Protein AF-A0A935DLV5-F1 (afdb_monomer)

Sequence (246 aa):
MDVPKAVDVPMSIDVPAPPIDVPMARCGDGTCDEGETCASCRADCASTCPPPPMDVPMARCGDGTCNEGETCASCRADCASTCPPPVDVPPAPRCGDGTCNGTENCTTCERDCGPCMGTGLLTDPCAAGVPQGPDRNCGWRMGVTLTCSPGRATMVGCSGAAGTGSLCQPSYGACTGDPVMRVCPDSMPCTAAMALRPSAGNFDDQCGTCPSAYVTCPASGQIHVLTGDFDSNQATQRGTCTPAAR

Nearest PDB structures (foldseek):
  1wmf-assembly1_A  TM=4.892E-01  e=1.823E-01  Bacillus sp. KSM-KP43
  3nru-assembly11_K  TM=5.218E-01  e=2.810E-01  Homo sapiens
  4l0p-assembly1_A  TM=4.712E-01  e=4.901E-01  Homo sapiens
  3vn4-assembly1_A  TM=3.307E-01  e=2.195E-01  Homo sapiens
  3ac0-assembly1_C  TM=4.424E-01  e=5.808E+00  Kluyveromyces marxianus

Radius of gyration: 28.71 Å; Cα contacts (8 Å, |Δi|>4): 497; chains: 1; bounding box: 85×55×69 Å

Structure (mmCIF, N/CA/C/O backbone):
data_AF-A0A935DLV5-F1
#
_entry.id   AF-A0A935DLV5-F1
#
loop_
_atom_site.group_PDB
_atom_site.id
_atom_site.type_symbol
_atom_site.label_atom_id
_atom_site.label_alt_id
_atom_site.label_comp_id
_atom_site.label_asym_id
_atom_site.label_entity_id
_atom_site.label_seq_id
_atom_site.pdbx_PDB_ins_code
_atom_site.Cartn_x
_atom_site.Cartn_y
_atom_site.Cartn_z
_atom_site.occupancy
_atom_site.B_iso_or_equiv
_atom_site.auth_seq_id
_atom_site.auth_comp_id
_atom_site.auth_asym_id
_atom_site.auth_atom_id
_atom_site.pdbx_PDB_model_num
ATOM 1 N N . MET A 1 1 ? -61.865 -30.462 -10.946 1.00 46.00 1 MET A N 1
ATOM 2 C C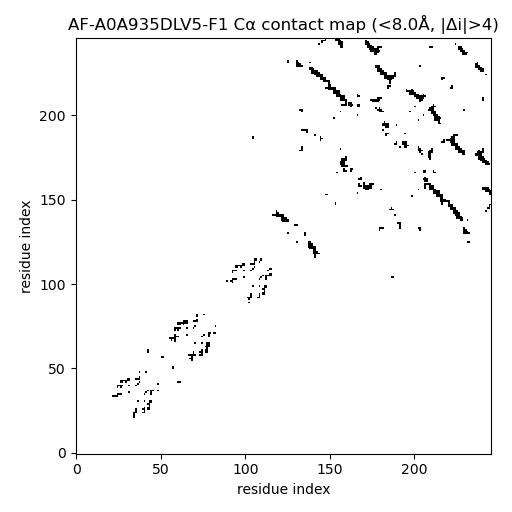A . MET A 1 1 ? -60.613 -30.036 -10.294 1.00 46.00 1 MET A CA 1
ATOM 3 C C . MET A 1 1 ? -60.751 -28.547 -10.075 1.00 46.00 1 MET A C 1
ATOM 5 O O . MET A 1 1 ? -60.733 -27.794 -11.039 1.00 46.00 1 MET A O 1
ATOM 9 N N . ASP A 1 2 ? -61.077 -28.192 -8.837 1.00 45.12 2 ASP A N 1
ATOM 10 C CA . ASP A 1 2 ? -61.317 -26.837 -8.351 1.00 45.12 2 ASP A CA 1
ATOM 11 C C . ASP A 1 2 ? -60.128 -25.914 -8.622 1.00 45.12 2 ASP A C 1
ATOM 13 O O . ASP A 1 2 ? -58.996 -26.226 -8.256 1.00 45.12 2 ASP A O 1
ATOM 17 N N . VAL A 1 3 ? -60.402 -24.761 -9.229 1.00 50.25 3 VAL A N 1
ATOM 18 C CA . VAL A 1 3 ? -59.480 -23.623 -9.254 1.00 50.25 3 VAL A CA 1
ATOM 19 C C . VAL A 1 3 ? -59.919 -22.692 -8.123 1.00 50.25 3 VAL A C 1
ATOM 21 O O . VAL A 1 3 ? -61.060 -22.221 -8.161 1.00 50.25 3 VAL A O 1
ATOM 24 N N . PRO A 1 4 ? -59.088 -22.422 -7.102 1.00 53.72 4 PRO A N 1
ATOM 25 C CA . PRO A 1 4 ? -59.500 -21.544 -6.022 1.00 53.72 4 PRO A CA 1
ATOM 26 C C . PRO A 1 4 ? -59.589 -20.097 -6.519 1.00 53.72 4 PRO A C 1
ATOM 28 O O . PRO A 1 4 ? -58.704 -19.581 -7.203 1.00 53.72 4 PRO A O 1
ATOM 31 N N . LYS A 1 5 ? -60.700 -19.454 -6.159 1.00 51.50 5 LYS A N 1
ATOM 32 C CA . LYS A 1 5 ? -60.979 -18.029 -6.348 1.00 51.50 5 LYS A CA 1
ATOM 33 C C . LYS A 1 5 ? -59.910 -17.203 -5.621 1.00 51.50 5 LYS A C 1
ATOM 35 O O . LYS A 1 5 ? -59.679 -17.422 -4.434 1.00 51.50 5 LYS A O 1
ATOM 40 N N . ALA A 1 6 ? -59.302 -16.240 -6.313 1.00 52.31 6 ALA A N 1
ATOM 41 C CA . ALA A 1 6 ? -58.463 -15.226 -5.685 1.00 52.31 6 ALA A CA 1
ATOM 42 C C . ALA A 1 6 ? -59.315 -14.408 -4.703 1.00 52.31 6 ALA A C 1
ATOM 44 O O . ALA A 1 6 ? -60.331 -13.826 -5.089 1.00 52.31 6 ALA A O 1
ATOM 45 N N . VAL A 1 7 ? -58.924 -14.417 -3.431 1.00 55.03 7 VAL A N 1
ATOM 46 C CA . VAL A 1 7 ? -59.471 -13.525 -2.411 1.00 55.03 7 VAL A CA 1
ATOM 47 C C . VAL A 1 7 ? -58.613 -12.267 -2.439 1.00 55.03 7 VAL A C 1
ATOM 49 O O . VAL A 1 7 ? -57.405 -12.332 -2.226 1.00 55.03 7 VAL A O 1
ATOM 52 N N . ASP A 1 8 ? -59.251 -11.152 -2.768 1.00 55.03 8 ASP A N 1
ATOM 53 C CA . ASP A 1 8 ? -58.691 -9.808 -2.689 1.00 55.03 8 ASP A CA 1
ATOM 54 C C . ASP A 1 8 ? -58.322 -9.506 -1.227 1.00 55.03 8 ASP A C 1
ATOM 56 O O . ASP A 1 8 ? -59.179 -9.558 -0.341 1.00 55.03 8 ASP A O 1
ATOM 60 N N . VAL A 1 9 ? -57.035 -9.274 -0.960 1.00 49.72 9 VAL A N 1
ATOM 61 C CA . VAL A 1 9 ? -56.544 -8.829 0.349 1.00 49.72 9 VAL A CA 1
ATOM 62 C C . VAL A 1 9 ? -56.070 -7.386 0.180 1.00 49.72 9 VAL A C 1
ATOM 64 O O . VAL A 1 9 ? -55.100 -7.162 -0.549 1.00 49.72 9 VAL A O 1
ATOM 67 N N . PRO A 1 10 ? -56.702 -6.398 0.838 1.00 50.78 10 PRO A N 1
ATOM 68 C CA . PRO A 1 10 ? -56.276 -5.013 0.732 1.00 50.78 10 PRO A CA 1
ATOM 69 C C . PRO A 1 10 ? -54.970 -4.824 1.510 1.00 50.78 10 PRO A C 1
ATOM 71 O O . PRO A 1 10 ? -54.959 -4.770 2.738 1.00 50.78 10 PRO A O 1
ATOM 74 N N . MET A 1 11 ? -53.848 -4.707 0.801 1.00 57.84 11 MET A N 1
ATOM 75 C CA . MET A 1 11 ? -52.605 -4.186 1.369 1.00 57.84 11 MET A CA 1
ATOM 76 C C . MET A 1 11 ? -52.535 -2.686 1.096 1.00 57.84 11 MET A C 1
ATOM 78 O O . MET A 1 11 ? -51.970 -2.229 0.108 1.00 57.84 11 MET A O 1
ATOM 82 N N . SER A 1 12 ? -53.149 -1.908 1.977 1.00 58.09 12 SER A N 1
ATOM 83 C CA . SER A 1 12 ? -52.881 -0.475 2.110 1.00 58.09 12 SER A CA 1
ATOM 84 C C . SER A 1 12 ? -53.012 -0.110 3.580 1.00 58.09 12 SER A C 1
ATOM 86 O O . SER A 1 12 ? -54.023 0.419 4.027 1.00 58.09 12 SER A O 1
ATOM 88 N N . ILE A 1 13 ? -51.983 -0.462 4.350 1.00 52.88 13 ILE A N 1
ATOM 89 C CA . ILE A 1 13 ? -51.681 0.268 5.575 1.00 52.88 13 ILE A CA 1
ATOM 90 C C . ILE A 1 13 ? -50.719 1.365 5.140 1.00 52.88 13 ILE A C 1
ATOM 92 O O . ILE A 1 13 ? -49.523 1.144 4.956 1.00 52.88 13 ILE A O 1
ATOM 96 N N . ASP A 1 14 ? -51.301 2.530 4.898 1.00 54.53 14 ASP A N 1
ATOM 97 C CA . ASP A 1 14 ? -50.596 3.799 4.893 1.00 54.53 14 ASP A CA 1
ATOM 98 C C . ASP A 1 14 ? -50.080 3.989 6.329 1.00 54.53 14 ASP A C 1
ATOM 100 O O . ASP A 1 14 ? -50.841 4.318 7.241 1.00 54.53 14 ASP A O 1
ATOM 104 N N . VAL A 1 15 ? -48.818 3.626 6.578 1.00 55.25 15 VAL A N 1
ATOM 105 C CA . VAL A 1 15 ? -48.138 4.020 7.814 1.00 55.25 15 VAL A CA 1
ATOM 106 C C . VAL A 1 15 ? -47.686 5.456 7.574 1.00 55.25 15 VAL A C 1
ATOM 108 O O . VAL A 1 15 ? -46.775 5.647 6.763 1.00 55.25 15 VAL A O 1
ATOM 111 N N . PRO A 1 16 ? -48.283 6.471 8.223 1.00 49.81 16 PRO A N 1
ATOM 112 C CA . PRO A 1 16 ? -47.767 7.820 8.104 1.00 49.81 16 PRO A CA 1
ATOM 113 C C . PRO A 1 16 ? -46.321 7.820 8.603 1.00 49.81 16 PRO A C 1
ATOM 115 O O . PRO A 1 16 ? -46.033 7.375 9.718 1.00 49.81 16 PRO A O 1
ATOM 118 N N . ALA A 1 17 ? -45.408 8.294 7.755 1.00 58.91 17 ALA A N 1
ATOM 119 C CA . ALA A 1 17 ? -44.057 8.620 8.177 1.00 58.91 17 ALA A CA 1
ATOM 120 C C . ALA A 1 17 ? -44.144 9.541 9.410 1.00 58.91 17 ALA A C 1
ATOM 122 O O . ALA A 1 17 ? -44.971 10.461 9.410 1.00 58.91 17 ALA A O 1
ATOM 123 N N . PRO A 1 18 ? -43.344 9.314 10.468 1.00 55.34 18 PRO A N 1
ATOM 124 C CA . PRO A 1 18 ? -43.311 10.246 11.585 1.00 55.34 18 PRO A CA 1
ATOM 125 C C . PRO A 1 18 ? -42.905 11.628 11.049 1.00 55.34 18 PRO A C 1
ATOM 127 O O . PRO A 1 18 ? -42.018 11.693 10.191 1.00 55.34 18 PRO A O 1
ATOM 130 N N . PRO A 1 19 ? -43.549 12.724 11.493 1.00 54.12 19 PRO A N 1
ATOM 131 C CA . PRO A 1 19 ? -43.205 14.056 11.018 1.00 54.12 19 PRO A CA 1
ATOM 132 C C . PRO A 1 19 ? -41.725 14.333 11.311 1.00 54.12 19 PRO A C 1
ATOM 134 O O . PRO A 1 19 ? -41.290 14.349 12.463 1.00 54.12 19 PRO A O 1
ATOM 137 N N . ILE A 1 20 ? -40.955 14.510 10.238 1.00 56.25 20 ILE A N 1
ATOM 138 C CA . ILE A 1 20 ? -39.617 15.096 10.267 1.00 56.25 20 ILE A CA 1
ATOM 139 C C . ILE A 1 20 ? -39.850 16.568 10.585 1.00 56.25 20 ILE A C 1
ATOM 141 O O . ILE A 1 20 ? -40.298 17.291 9.710 1.00 56.25 20 ILE A O 1
ATOM 145 N N . ASP A 1 21 ? -39.682 16.936 11.851 1.00 54.97 21 ASP A N 1
ATOM 146 C CA . ASP A 1 21 ? -39.183 18.229 12.341 1.00 54.97 21 ASP A CA 1
ATOM 147 C C . ASP A 1 21 ? -39.350 18.236 13.870 1.00 54.97 21 ASP A C 1
ATOM 149 O O . ASP A 1 21 ? -40.128 18.997 14.443 1.00 54.97 21 ASP A O 1
ATOM 153 N N . VAL A 1 22 ? -38.639 17.337 14.560 1.00 50.22 22 VAL A N 1
ATOM 154 C CA . VAL A 1 22 ? -38.302 17.595 15.965 1.00 50.22 22 VAL A CA 1
ATOM 155 C C . VAL A 1 22 ? -36.944 18.288 15.913 1.00 50.22 22 VAL A C 1
ATOM 157 O O . VAL A 1 22 ? -36.010 17.685 15.370 1.00 50.22 22 VAL A O 1
ATOM 160 N N . PRO A 1 23 ? -36.810 19.542 16.384 1.00 54.94 23 PRO A N 1
ATOM 161 C CA . PRO A 1 23 ? -35.507 20.189 16.461 1.00 54.94 23 PRO A CA 1
ATOM 162 C C . PRO A 1 23 ? -34.559 19.239 17.196 1.00 54.94 23 PRO A C 1
ATOM 164 O O . PRO A 1 23 ? -34.917 18.684 18.234 1.00 54.94 23 PRO A O 1
ATOM 167 N N . MET A 1 24 ? -33.391 18.963 16.607 1.00 58.62 24 MET A N 1
ATOM 168 C CA . MET A 1 24 ? -32.386 18.107 17.235 1.00 58.62 24 MET A CA 1
ATOM 169 C C . MET A 1 24 ? -32.125 18.660 18.635 1.00 58.62 24 MET A C 1
ATOM 171 O O . MET A 1 24 ? -31.669 19.794 18.741 1.00 58.62 24 MET A O 1
ATOM 175 N N . ALA A 1 25 ? -32.459 17.900 19.678 1.00 61.09 25 ALA A N 1
ATOM 176 C CA . ALA A 1 25 ? -32.236 18.315 21.0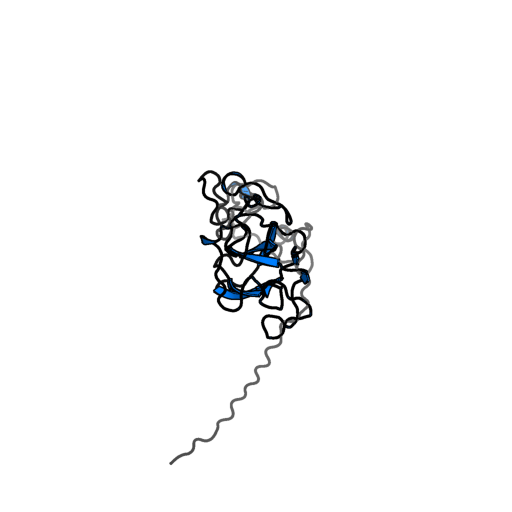57 1.00 61.09 25 ALA A CA 1
ATOM 177 C C . ALA A 1 25 ? -30.753 18.699 21.219 1.00 61.09 25 ALA A C 1
ATOM 179 O O . ALA A 1 25 ? -29.870 17.903 20.880 1.00 61.09 25 ALA A O 1
ATOM 180 N N . ARG A 1 26 ? -30.477 19.944 21.625 1.00 70.81 26 ARG A N 1
ATOM 181 C CA . ARG A 1 26 ? -29.122 20.510 21.677 1.00 70.81 26 ARG A CA 1
ATOM 182 C C . ARG A 1 26 ? -28.630 20.503 23.116 1.00 70.81 26 ARG A C 1
ATOM 184 O O . ARG A 1 26 ? -28.360 21.552 23.680 1.00 70.81 26 ARG A O 1
ATOM 191 N N . CYS A 1 27 ? -28.428 19.305 23.650 1.00 77.75 27 CYS A N 1
ATOM 192 C CA . CYS A 1 27 ? -27.999 19.174 25.032 1.00 77.75 27 CYS A CA 1
ATOM 193 C C . CYS A 1 27 ? -26.645 19.865 25.292 1.00 77.75 27 CYS A C 1
ATOM 195 O O . CYS A 1 27 ? -25.732 19.800 24.457 1.00 77.75 27 CYS A O 1
ATOM 197 N N . GLY A 1 28 ? -26.479 20.419 26.493 1.00 72.50 28 GLY A N 1
ATOM 198 C CA . GLY A 1 28 ? -25.227 20.962 27.019 1.00 72.50 28 GLY A CA 1
ATOM 199 C C . GLY A 1 28 ? -25.111 22.487 27.017 1.00 72.50 28 GLY A C 1
ATOM 200 O O . GLY A 1 28 ? -24.000 22.992 27.188 1.00 72.50 28 GLY A O 1
ATOM 201 N N . ASP A 1 29 ? -26.204 23.225 26.820 1.00 78.94 29 ASP A N 1
ATOM 202 C CA . ASP A 1 29 ? -26.237 24.686 26.972 1.00 78.94 29 ASP A CA 1
ATOM 203 C C . ASP A 1 29 ? -26.728 25.152 28.358 1.00 78.94 29 ASP A C 1
ATOM 205 O O . ASP A 1 29 ? -26.640 26.341 28.679 1.00 78.94 29 ASP A O 1
ATOM 209 N N . GLY A 1 30 ? -27.139 24.211 29.217 1.00 75.31 30 GLY A N 1
ATOM 210 C CA . GLY A 1 30 ? -27.553 24.462 30.593 1.00 75.31 30 GLY A CA 1
ATOM 211 C C . GLY A 1 30 ? -29.003 24.923 30.750 1.00 75.31 30 GLY A C 1
ATOM 212 O O . GLY A 1 30 ? -29.382 25.309 31.861 1.00 75.31 30 GLY A O 1
ATOM 213 N N . THR A 1 31 ? -29.817 24.892 29.691 1.00 81.00 31 THR A N 1
ATOM 214 C CA . THR A 1 31 ? -31.232 25.291 29.711 1.00 81.00 31 THR A CA 1
ATOM 215 C C . THR A 1 31 ? -32.127 24.221 29.099 1.00 81.00 31 THR A C 1
ATOM 217 O O . THR A 1 31 ? -31.813 23.699 28.050 1.00 81.00 31 THR A O 1
ATOM 220 N N . CYS A 1 32 ? -33.262 23.907 29.735 1.00 81.56 32 CYS A N 1
ATOM 221 C CA . CYS A 1 32 ? -34.218 22.921 29.216 1.00 81.56 32 CYS A CA 1
ATOM 222 C C . CYS A 1 32 ? -35.174 23.559 28.196 1.00 81.56 32 CYS A C 1
ATOM 224 O O . CYS A 1 32 ? -36.214 24.106 28.584 1.00 81.56 32 CYS A O 1
ATOM 226 N N . ASP A 1 33 ? -34.809 23.502 26.917 1.00 83.88 33 ASP A N 1
ATOM 227 C CA . ASP A 1 33 ? -35.534 24.154 25.818 1.00 83.88 33 ASP A CA 1
ATOM 228 C C . ASP A 1 33 ? -36.635 23.276 25.179 1.00 83.88 33 ASP A C 1
ATOM 230 O O . ASP A 1 33 ? -36.781 22.078 25.441 1.00 83.88 33 ASP A O 1
ATOM 234 N N . GLU A 1 34 ? -37.456 23.875 24.308 1.00 73.50 34 GLU A N 1
ATOM 235 C CA . GLU A 1 34 ? -38.513 23.164 23.577 1.00 73.50 34 GLU A CA 1
ATOM 236 C C . GLU A 1 34 ? -37.927 22.067 22.664 1.00 73.50 34 GLU A C 1
ATOM 238 O O . GLU A 1 34 ? -37.233 22.341 21.687 1.00 73.50 34 GLU A O 1
ATOM 243 N N . GLY A 1 35 ? -38.242 20.803 22.969 1.00 72.81 35 GLY A N 1
ATOM 244 C CA . GLY A 1 35 ? -37.699 19.621 22.280 1.00 72.81 35 GLY A CA 1
ATOM 245 C C . GLY A 1 35 ? -36.721 18.810 23.136 1.00 72.81 35 GLY A C 1
ATOM 246 O O . GLY A 1 35 ? -36.393 17.668 22.798 1.00 72.81 35 GLY A O 1
ATOM 247 N N . GLU A 1 36 ? -36.317 19.349 24.283 1.00 80.50 36 GLU A N 1
ATOM 248 C CA . GLU A 1 36 ? -35.512 18.648 25.269 1.00 80.50 36 GLU A CA 1
ATOM 249 C C . GLU A 1 36 ? -36.386 17.928 26.294 1.00 80.50 36 GLU A C 1
ATOM 251 O O . GLU A 1 36 ? -37.428 18.404 26.743 1.00 80.50 36 GLU A O 1
ATOM 256 N N . THR A 1 37 ? -35.985 16.713 26.650 1.00 75.69 37 THR A N 1
ATOM 257 C CA . THR A 1 37 ? -36.703 15.882 27.614 1.00 75.69 37 THR A CA 1
ATOM 258 C C . THR A 1 37 ? -35.715 15.268 28.588 1.00 75.69 37 THR A C 1
ATOM 260 O O . THR A 1 37 ? -34.544 15.081 28.269 1.00 75.69 37 THR A O 1
ATOM 263 N N . CYS A 1 38 ? -36.197 14.813 29.743 1.00 73.00 38 CYS A N 1
ATOM 264 C CA . CYS A 1 38 ? -35.392 14.038 30.692 1.00 73.00 38 CYS A CA 1
ATOM 265 C C . CYS A 1 38 ? -34.749 12.769 30.095 1.00 73.00 38 CYS A C 1
ATOM 267 O O . CYS A 1 38 ? -33.858 12.197 30.726 1.00 73.00 38 CYS A O 1
ATOM 269 N N . ALA A 1 39 ? -35.232 12.294 28.939 1.00 67.38 39 ALA A N 1
ATOM 270 C CA . ALA A 1 39 ? -34.683 11.151 28.216 1.00 67.38 39 ALA A CA 1
ATOM 271 C C . ALA A 1 39 ? -33.658 11.557 27.143 1.00 67.38 39 ALA A C 1
ATOM 273 O O . ALA A 1 39 ? -32.751 10.778 26.867 1.00 67.38 39 ALA A O 1
ATOM 274 N N . SER A 1 40 ? -33.788 12.751 26.553 1.00 69.88 40 SER A N 1
ATOM 275 C CA . SER A 1 40 ? -32.890 13.246 25.503 1.00 69.88 40 SER A CA 1
ATOM 276 C C . SER A 1 40 ? -31.767 14.140 26.038 1.00 69.88 40 SER A C 1
ATOM 278 O O . SER A 1 40 ? -30.632 13.944 25.624 1.00 69.88 40 SER A O 1
ATOM 280 N N . CYS A 1 41 ? -32.042 15.035 26.995 1.00 75.88 41 CYS A N 1
ATOM 281 C CA . CYS A 1 41 ? -31.092 16.002 27.569 1.00 75.88 41 CYS A CA 1
ATOM 282 C C . CYS A 1 41 ? -31.267 16.126 29.094 1.00 75.88 41 CYS A C 1
ATOM 284 O O . CYS A 1 41 ? -31.714 17.137 29.632 1.00 75.88 41 CYS A O 1
ATOM 286 N N . ARG A 1 42 ? -30.938 15.055 29.831 1.00 76.44 42 ARG A N 1
ATOM 287 C CA . ARG A 1 42 ? -31.137 14.995 31.294 1.00 76.44 42 ARG A CA 1
ATOM 288 C C . ARG A 1 42 ? -30.347 16.055 32.070 1.00 76.44 42 ARG A C 1
ATOM 290 O O . ARG A 1 42 ? -30.823 16.473 33.119 1.00 76.44 42 ARG A O 1
ATOM 297 N N . ALA A 1 43 ? -29.165 16.442 31.593 1.00 72.94 43 ALA A N 1
ATOM 298 C CA . ALA A 1 43 ? -28.318 17.419 32.274 1.00 72.94 43 ALA A CA 1
ATOM 299 C C . ALA A 1 43 ? -28.969 18.813 32.295 1.00 72.94 43 ALA A C 1
ATOM 301 O O . ALA A 1 43 ? -29.049 19.428 33.354 1.00 72.94 43 ALA A O 1
ATOM 302 N N . ASP A 1 44 ? -29.521 19.253 31.164 1.00 78.31 44 ASP A N 1
ATOM 303 C CA . ASP A 1 44 ? -30.130 20.581 31.021 1.00 78.31 44 ASP A CA 1
ATOM 304 C C . ASP A 1 44 ? -31.548 20.631 31.630 1.00 78.31 44 ASP A C 1
ATOM 306 O O . ASP A 1 44 ? -31.945 21.615 32.257 1.00 78.31 44 ASP A O 1
ATOM 310 N N . CYS A 1 45 ? -32.288 19.516 31.564 1.00 78.81 45 CYS A N 1
ATOM 311 C CA . CYS A 1 45 ? -33.643 19.376 32.117 1.00 78.81 45 CYS A CA 1
ATOM 312 C C . CYS A 1 45 ? -33.722 18.860 33.565 1.00 78.81 45 CYS A C 1
ATOM 314 O O . CYS A 1 45 ? -34.819 18.623 34.075 1.00 78.81 45 CYS A O 1
ATOM 316 N N . ALA A 1 46 ? -32.595 18.700 34.268 1.00 73.06 46 ALA A N 1
ATOM 317 C CA . ALA A 1 46 ? -32.553 18.108 35.612 1.00 73.06 46 ALA A CA 1
ATOM 318 C C . ALA A 1 46 ? -33.456 18.821 36.640 1.00 73.06 46 ALA A C 1
ATOM 320 O O . ALA A 1 46 ? -33.957 18.191 37.571 1.00 73.06 46 ALA A O 1
ATOM 321 N N . SER A 1 47 ? -33.687 20.124 36.463 1.00 70.12 47 SER A N 1
ATOM 322 C CA . SER A 1 47 ? -34.514 20.958 37.343 1.00 70.12 47 SER A CA 1
ATOM 323 C C . SER A 1 47 ? -36.024 20.716 37.206 1.00 70.12 47 SER A C 1
ATOM 325 O O . SER A 1 47 ? -36.770 21.035 38.132 1.00 70.12 47 SER A O 1
ATOM 327 N N . THR A 1 48 ? -36.480 20.148 36.084 1.00 71.38 48 THR A N 1
ATOM 328 C CA . THR A 1 48 ? -37.903 19.923 35.771 1.00 71.38 48 THR A CA 1
ATOM 329 C C . THR A 1 48 ? -38.292 18.444 35.771 1.00 71.38 48 THR A C 1
ATOM 331 O O . THR A 1 48 ? -39.482 18.119 35.745 1.00 71.38 48 THR A O 1
ATOM 334 N N . CYS A 1 49 ? -37.315 17.534 35.832 1.00 68.62 49 CYS A N 1
ATOM 335 C CA . CYS A 1 49 ? -37.579 16.103 35.862 1.00 68.62 49 CYS A CA 1
ATOM 336 C C . CYS A 1 49 ? -38.293 15.681 37.156 1.00 68.62 49 CYS A C 1
ATOM 338 O O . CYS A 1 49 ? -37.896 16.101 38.247 1.00 68.62 49 CYS A O 1
ATOM 340 N N . PRO A 1 50 ? -39.326 14.819 37.064 1.00 61.25 50 PRO A N 1
ATOM 341 C CA . PRO A 1 50 ? -40.013 14.321 38.244 1.00 61.25 50 PRO A CA 1
ATOM 342 C C . PRO A 1 50 ? -39.012 13.609 39.165 1.00 61.25 50 PRO A C 1
ATOM 344 O O . PRO A 1 50 ? -38.162 12.856 38.671 1.00 61.25 50 PRO A O 1
ATOM 347 N N . PRO A 1 51 ? -39.091 13.829 40.491 1.00 51.88 51 PRO A N 1
ATOM 348 C CA . PRO A 1 51 ? -38.213 13.145 41.422 1.00 51.88 51 PRO A CA 1
ATOM 349 C C . PRO A 1 51 ? -38.434 11.631 41.299 1.00 51.88 51 PRO A C 1
ATOM 351 O O . PRO A 1 51 ? -39.588 11.189 41.212 1.00 51.88 51 PRO A O 1
ATOM 354 N N . PRO A 1 52 ? -37.363 10.819 41.271 1.00 53.38 52 PRO A N 1
ATOM 355 C CA . PRO A 1 52 ? -37.519 9.378 41.384 1.00 53.38 52 PRO A CA 1
ATOM 356 C C . PRO A 1 52 ? -38.204 9.038 42.721 1.00 53.38 52 PRO A C 1
ATOM 358 O O . PRO A 1 52 ? -38.167 9.846 43.655 1.00 53.38 52 PRO A O 1
ATOM 361 N N . PRO A 1 53 ? -38.850 7.862 42.835 1.00 55.62 53 PRO A N 1
ATOM 362 C CA . PRO A 1 53 ? -39.408 7.405 44.104 1.00 55.62 53 PRO A CA 1
ATOM 363 C C . PRO A 1 53 ? -38.358 7.524 45.221 1.00 55.62 53 PRO A C 1
ATOM 365 O O . PRO A 1 53 ? -37.179 7.252 44.995 1.00 55.62 53 PRO A O 1
ATOM 368 N N . MET A 1 54 ? -38.811 7.982 46.393 1.00 45.78 54 MET A N 1
ATOM 369 C CA . MET A 1 54 ? -38.056 8.617 47.495 1.00 45.78 54 MET A CA 1
ATOM 370 C C . MET A 1 54 ? -36.973 7.759 48.187 1.00 45.78 54 MET A C 1
ATOM 372 O O . MET A 1 54 ? -36.497 8.128 49.258 1.00 45.78 54 MET A O 1
ATOM 376 N N . ASP A 1 55 ? -36.540 6.661 47.574 1.00 52.44 55 ASP A N 1
ATOM 377 C CA . ASP A 1 55 ? -35.566 5.718 48.128 1.00 52.44 55 ASP A CA 1
ATOM 378 C C . ASP A 1 55 ? -34.212 5.759 47.394 1.00 52.44 55 ASP A C 1
ATOM 380 O O . ASP A 1 55 ? -33.285 5.037 47.760 1.00 52.44 55 ASP A O 1
ATOM 384 N N . VAL A 1 56 ? -34.074 6.598 46.359 1.00 49.09 56 VAL A N 1
ATOM 385 C CA . VAL A 1 56 ? -32.820 6.765 45.611 1.00 49.09 56 VAL A CA 1
ATOM 386 C C . VAL A 1 56 ? -32.313 8.197 45.808 1.00 49.09 56 VAL A C 1
ATOM 388 O O . VAL A 1 56 ? -32.994 9.131 45.374 1.00 49.09 56 VAL A O 1
ATOM 391 N N . PRO A 1 57 ? -31.144 8.411 46.447 1.00 53.44 57 PRO A N 1
ATOM 392 C CA . PRO A 1 57 ? -30.507 9.721 46.488 1.00 53.44 57 PRO A CA 1
ATOM 393 C C . PRO A 1 57 ? -30.398 10.261 45.063 1.00 53.44 57 PRO A C 1
ATOM 395 O O . PRO A 1 57 ? -29.930 9.572 44.157 1.00 53.44 57 PRO A O 1
ATOM 398 N N . MET A 1 58 ? -30.914 11.466 44.849 1.00 55.44 58 MET A N 1
ATOM 399 C CA . MET A 1 58 ? -30.963 12.093 43.535 1.00 55.44 58 MET A CA 1
ATOM 400 C C . MET A 1 58 ? -29.523 12.302 43.052 1.00 55.44 58 MET A C 1
ATOM 402 O O . MET A 1 58 ? -28.815 13.145 43.596 1.00 55.44 58 MET A O 1
ATOM 406 N N . ALA A 1 59 ? -29.085 11.508 42.075 1.00 60.16 59 ALA A N 1
ATOM 407 C CA . ALA A 1 59 ? -27.770 11.651 41.462 1.00 60.16 59 ALA A CA 1
ATOM 408 C C . ALA A 1 59 ? -27.696 13.038 40.795 1.00 60.16 59 ALA A C 1
ATOM 410 O O . ALA A 1 59 ? -28.456 13.314 39.861 1.00 60.16 59 ALA A O 1
ATOM 411 N N . ARG A 1 60 ? -26.857 13.933 41.325 1.00 68.25 60 ARG A N 1
ATOM 412 C CA . ARG A 1 60 ? -26.725 15.322 40.869 1.00 68.25 60 ARG A CA 1
ATOM 413 C C . ARG A 1 60 ? -25.525 15.436 39.942 1.00 68.25 60 ARG A C 1
ATOM 415 O O . ARG A 1 60 ? -24.481 15.931 40.332 1.00 68.25 60 ARG A O 1
ATOM 422 N N . CYS A 1 61 ? -25.711 15.022 38.698 1.00 72.19 61 CYS A N 1
ATOM 423 C CA . CYS A 1 61 ? -24.620 15.063 37.736 1.00 72.19 61 CYS A CA 1
ATOM 424 C C . CYS A 1 61 ? -24.212 16.506 37.377 1.00 72.19 61 CYS A C 1
ATOM 426 O O . CYS A 1 61 ? -25.068 17.392 37.309 1.00 72.19 61 CYS A O 1
ATOM 428 N N . GLY A 1 62 ? -22.936 16.715 37.051 1.00 70.19 62 GLY A N 1
ATOM 429 C CA . GLY A 1 62 ? -22.391 17.956 36.498 1.00 70.19 62 GLY A CA 1
ATOM 430 C C . GLY A 1 62 ? -21.582 18.820 37.469 1.00 70.19 62 GLY A C 1
ATOM 431 O O . GLY A 1 62 ? -21.209 19.934 37.101 1.00 70.19 62 GLY A O 1
ATOM 432 N N . ASP A 1 63 ? -21.295 18.348 38.683 1.00 76.19 63 ASP A N 1
ATOM 433 C CA . ASP A 1 63 ? -20.397 19.033 39.626 1.00 76.19 63 ASP A CA 1
ATOM 434 C C . ASP A 1 63 ? -18.924 18.584 39.496 1.00 76.19 63 ASP A C 1
ATOM 436 O O . ASP A 1 63 ? -18.041 19.117 40.174 1.00 76.19 63 ASP A O 1
ATOM 440 N N . GLY A 1 64 ? -18.650 17.626 38.601 1.00 76.12 64 GLY A N 1
ATOM 441 C CA . GLY A 1 64 ? -17.320 17.098 38.325 1.00 76.12 64 GLY A CA 1
ATOM 442 C C . GLY A 1 64 ? -16.787 16.123 39.378 1.00 76.12 64 GLY A C 1
ATOM 443 O O . GLY A 1 64 ? -15.607 15.774 39.307 1.00 76.12 64 GLY A O 1
ATOM 444 N N . THR A 1 65 ? -17.602 15.684 40.344 1.00 83.50 65 THR A N 1
ATOM 445 C CA . THR A 1 65 ? -17.188 14.767 41.417 1.00 83.50 65 THR A CA 1
ATOM 446 C C . THR A 1 65 ? -18.163 13.604 41.551 1.00 83.50 65 THR A C 1
ATOM 448 O O . THR A 1 65 ? -19.353 13.821 41.653 1.00 83.50 65 THR A O 1
ATOM 451 N N . CYS A 1 66 ? -17.668 12.365 41.632 1.00 83.38 66 CYS A N 1
ATOM 452 C CA . CYS A 1 66 ? -18.523 11.190 41.838 1.00 83.38 66 CYS A CA 1
ATOM 453 C C . CYS A 1 66 ? -18.978 11.062 43.306 1.00 83.38 66 CYS A C 1
ATOM 455 O O . CYS A 1 66 ? -18.229 10.551 44.146 1.00 83.38 66 CYS A O 1
ATOM 457 N N . ASN A 1 67 ? -20.186 11.531 43.620 1.00 83.06 67 ASN A N 1
ATOM 458 C CA . ASN A 1 67 ? -20.754 11.572 44.973 1.00 83.06 67 ASN A CA 1
ATOM 459 C C . ASN A 1 67 ? -21.545 10.302 45.363 1.00 83.06 67 ASN A C 1
ATOM 461 O O . ASN A 1 67 ? -21.882 9.452 44.537 1.00 83.06 67 ASN A O 1
ATOM 465 N N . GLU A 1 68 ? -21.901 10.175 46.649 1.00 75.19 68 GLU A N 1
ATOM 466 C CA . GLU A 1 68 ? -22.786 9.103 47.131 1.00 75.19 68 GLU A CA 1
ATOM 467 C C . GLU A 1 68 ? -24.172 9.181 46.459 1.00 75.19 68 GLU A C 1
ATOM 469 O O . GLU A 1 68 ? -24.905 10.156 46.614 1.00 75.19 68 GLU A O 1
ATOM 474 N N . GLY A 1 69 ? -24.538 8.132 45.715 1.00 72.75 69 GLY A N 1
ATOM 475 C CA . GLY A 1 69 ? -25.772 8.071 44.914 1.00 72.75 69 GLY A CA 1
ATOM 476 C C . GLY A 1 69 ? -25.547 8.238 43.408 1.00 72.75 69 GLY A C 1
ATOM 477 O O . GLY A 1 69 ? -26.447 7.962 42.613 1.00 72.75 69 GLY A O 1
ATOM 478 N N . GLU A 1 70 ? -24.338 8.610 42.995 1.00 81.81 70 GLU A N 1
ATOM 479 C CA . GLU A 1 70 ? -23.946 8.671 41.593 1.00 81.81 70 GLU A CA 1
ATOM 480 C C . GLU A 1 70 ? -23.335 7.350 41.137 1.00 81.81 70 GLU A C 1
ATOM 482 O O . GLU A 1 70 ? -22.612 6.663 41.857 1.00 81.81 70 GLU A O 1
ATOM 487 N N . THR A 1 71 ? -23.669 6.953 39.915 1.00 77.81 71 THR A N 1
ATOM 488 C CA . THR A 1 71 ? -23.190 5.712 39.312 1.00 77.81 71 THR A CA 1
ATOM 489 C C . THR A 1 71 ? -22.771 5.981 37.880 1.00 77.81 71 THR A C 1
ATOM 491 O O . THR A 1 71 ? -23.234 6.927 37.247 1.00 77.81 71 THR A O 1
ATOM 494 N N . CYS A 1 72 ? -21.987 5.078 37.303 1.00 77.56 72 CYS A N 1
ATOM 495 C CA . CYS A 1 72 ? -21.638 5.127 35.883 1.00 77.56 72 CYS A CA 1
ATOM 496 C C . CYS A 1 72 ? -22.841 5.138 34.933 1.00 77.56 72 CYS A C 1
ATOM 498 O O . CYS A 1 72 ? -22.711 5.584 33.796 1.00 77.56 72 CYS A O 1
ATOM 500 N N . ALA A 1 73 ? -23.993 4.629 35.382 1.00 71.62 73 ALA A N 1
ATOM 501 C CA . ALA A 1 73 ? -25.230 4.627 34.613 1.00 71.62 73 ALA A CA 1
ATOM 502 C C . ALA A 1 73 ? -26.015 5.941 34.751 1.00 71.62 73 ALA A C 1
ATOM 504 O O . ALA A 1 73 ? -26.765 6.292 33.843 1.00 71.62 73 ALA A O 1
ATOM 505 N N . SER A 1 74 ? -25.859 6.659 35.869 1.00 69.81 74 SER A N 1
ATOM 506 C CA . SER A 1 74 ? -26.595 7.896 36.146 1.00 69.81 74 SER A CA 1
ATOM 507 C C . SER A 1 74 ? -25.789 9.163 35.851 1.00 69.81 74 SER A C 1
ATOM 509 O O . SER A 1 74 ? -26.349 10.062 35.236 1.00 69.81 74 SER A O 1
ATOM 511 N N . CYS A 1 75 ? -24.500 9.210 36.210 1.00 77.06 75 CYS A N 1
ATOM 512 C CA . CYS A 1 75 ? -23.612 10.377 36.100 1.00 77.06 75 CYS A CA 1
ATOM 513 C C . CYS A 1 75 ? -22.216 9.977 35.588 1.00 77.06 75 CYS A C 1
ATOM 515 O O . CYS A 1 75 ? -21.204 10.084 36.279 1.00 77.06 75 CYS A O 1
ATOM 517 N N . ARG A 1 76 ? -22.142 9.471 34.350 1.00 79.06 76 ARG A N 1
ATOM 518 C CA . ARG A 1 76 ? -20.884 8.959 33.771 1.00 79.06 76 ARG A CA 1
ATOM 519 C C . ARG A 1 76 ? -19.780 10.012 33.666 1.00 79.06 76 ARG A C 1
ATOM 521 O O . ARG A 1 76 ? -18.616 9.644 33.753 1.00 79.06 76 ARG A O 1
ATOM 528 N N . ALA A 1 77 ? -20.139 11.275 33.444 1.00 75.88 77 ALA A N 1
ATOM 529 C CA . ALA A 1 77 ? -19.174 12.363 33.319 1.00 75.88 77 ALA A CA 1
ATOM 530 C C . ALA A 1 77 ? -18.430 12.608 34.643 1.00 75.88 77 ALA A C 1
ATOM 532 O O . ALA A 1 77 ? -17.203 12.653 34.643 1.00 75.88 77 ALA A O 1
ATOM 533 N N . ASP A 1 78 ? -19.154 12.659 35.762 1.00 80.44 78 ASP A N 1
ATOM 534 C CA . ASP A 1 78 ? -18.579 12.916 37.090 1.00 80.44 78 ASP A CA 1
ATOM 535 C C . ASP A 1 78 ? -17.881 11.671 37.667 1.00 80.44 78 ASP A C 1
ATOM 537 O O . ASP A 1 78 ? -16.851 11.763 38.334 1.00 80.44 78 ASP A O 1
ATOM 541 N N . CYS A 1 79 ? -18.383 10.477 37.329 1.00 82.00 79 CYS A N 1
ATOM 542 C CA . CYS A 1 79 ? -17.823 9.191 37.756 1.00 82.00 79 CYS A CA 1
ATOM 543 C C . CYS A 1 79 ? -16.818 8.566 36.776 1.00 82.00 79 CYS A C 1
ATOM 545 O O . CYS A 1 79 ? -16.379 7.437 36.993 1.00 82.00 79 CYS A O 1
ATOM 547 N N . ALA A 1 80 ? -16.410 9.265 35.711 1.00 78.75 80 ALA A N 1
ATOM 548 C CA . ALA A 1 80 ? -15.562 8.705 34.650 1.00 78.75 80 ALA A CA 1
ATOM 549 C C . ALA A 1 80 ? -14.253 8.076 35.165 1.00 78.75 80 ALA A C 1
ATOM 551 O O . ALA A 1 80 ? -13.758 7.116 34.579 1.00 78.75 80 ALA A O 1
ATOM 552 N N . SER A 1 81 ? -13.714 8.587 36.275 1.00 78.19 81 SER A N 1
ATOM 553 C CA . SER A 1 81 ? -12.491 8.102 36.924 1.00 78.19 81 SER A CA 1
ATOM 554 C C . SER A 1 81 ? -12.645 6.749 37.634 1.00 78.19 81 SER A C 1
ATOM 556 O O . SER A 1 81 ? -11.655 6.041 37.806 1.00 78.19 81 SER A O 1
ATOM 558 N N . THR A 1 82 ? -13.862 6.378 38.040 1.00 79.19 82 THR A N 1
ATOM 559 C CA . THR A 1 82 ? -14.171 5.112 38.730 1.00 79.19 82 THR A CA 1
ATOM 560 C C . THR A 1 82 ? -14.910 4.124 37.833 1.00 79.19 82 THR A C 1
ATOM 562 O O . THR A 1 82 ? -14.982 2.932 38.142 1.00 79.19 82 THR A O 1
ATOM 565 N N . CYS A 1 83 ? -15.443 4.598 36.707 1.00 77.12 83 CYS A N 1
ATOM 566 C CA . CYS A 1 83 ? -16.166 3.761 35.775 1.00 77.12 83 CYS A CA 1
ATOM 567 C C . CYS A 1 83 ? -15.244 2.821 35.001 1.00 77.12 83 CYS A C 1
ATOM 569 O O . CYS A 1 83 ? -14.210 3.251 34.485 1.00 77.12 83 CYS A O 1
ATOM 571 N N . PRO A 1 84 ? -15.644 1.547 34.833 1.00 67.12 84 PRO A N 1
ATOM 572 C CA . PRO A 1 84 ? -14.963 0.683 33.891 1.00 67.12 84 PRO A CA 1
ATOM 573 C C . PRO A 1 84 ? -15.022 1.318 32.491 1.00 67.12 84 PRO A C 1
ATOM 575 O O . PRO A 1 84 ? -16.040 1.940 32.139 1.00 67.12 84 PRO A O 1
ATOM 578 N N . PRO A 1 85 ? -13.949 1.177 31.690 1.00 61.62 85 PRO A N 1
ATOM 579 C CA . PRO A 1 85 ? -13.941 1.678 30.324 1.00 61.62 85 PRO A CA 1
ATOM 580 C C . PRO A 1 85 ? -15.143 1.100 29.558 1.00 61.62 85 PRO A C 1
ATOM 582 O O . PRO A 1 85 ? -15.567 -0.025 29.851 1.00 61.62 85 PRO A O 1
ATOM 585 N N . PRO A 1 86 ? -15.738 1.851 28.611 1.00 59.22 86 PRO A N 1
ATOM 586 C CA . PRO A 1 86 ? -16.837 1.331 27.811 1.00 59.22 86 PRO A CA 1
ATOM 587 C C . PRO A 1 86 ? -16.407 0.020 27.149 1.00 59.22 86 PRO A C 1
ATOM 589 O O . PRO A 1 86 ? -15.321 -0.058 26.585 1.00 59.22 86 PRO A O 1
ATOM 592 N N . VAL A 1 87 ? -17.261 -1.001 27.226 1.00 56.69 87 VAL A N 1
ATOM 593 C CA . VAL A 1 87 ? -16.990 -2.358 26.714 1.00 56.69 87 VAL A CA 1
ATOM 594 C C . VAL A 1 87 ? -16.783 -2.417 25.194 1.00 56.69 87 VAL A C 1
ATOM 596 O O . VAL A 1 87 ? -16.314 -3.431 24.688 1.00 56.69 87 VAL A O 1
ATOM 599 N N . ASP A 1 88 ? -17.068 -1.317 24.494 1.00 54.84 88 ASP A N 1
ATOM 600 C CA . ASP A 1 88 ? -16.838 -1.140 23.058 1.00 54.84 88 ASP A CA 1
ATOM 601 C C . ASP A 1 88 ? -15.541 -0.378 22.738 1.00 54.84 88 ASP A C 1
ATOM 603 O O . ASP A 1 88 ? -15.208 -0.184 21.569 1.00 54.84 88 ASP A O 1
ATOM 607 N N . VAL A 1 89 ? -14.794 0.073 23.752 1.00 51.06 89 VAL A N 1
ATOM 608 C CA . VAL A 1 89 ? -13.442 0.601 23.554 1.00 51.06 89 VAL A CA 1
ATOM 609 C C . VAL A 1 89 ? -12.497 -0.596 23.624 1.00 51.06 89 VAL A C 1
ATOM 611 O O . VAL A 1 89 ? -12.330 -1.164 24.710 1.00 51.06 89 VAL A O 1
ATOM 614 N N . PRO A 1 90 ? -11.895 -1.028 22.498 1.00 54.84 90 PRO A N 1
ATOM 615 C CA . PRO A 1 90 ? -10.911 -2.096 22.540 1.00 54.84 90 PRO A CA 1
ATOM 616 C C . PRO A 1 90 ? -9.807 -1.717 23.537 1.00 54.84 90 PRO A C 1
ATOM 618 O O . PRO A 1 90 ? -9.477 -0.532 23.656 1.00 54.84 90 PRO A O 1
ATOM 621 N N . PRO A 1 91 ? -9.260 -2.690 24.288 1.00 56.50 91 PRO A N 1
ATOM 622 C CA . PRO A 1 91 ? -8.247 -2.414 25.294 1.00 56.50 91 PRO A CA 1
ATOM 623 C C . PRO A 1 91 ? -7.119 -1.578 24.690 1.00 56.50 91 PRO A C 1
ATOM 625 O O . PRO A 1 91 ? -6.718 -1.794 23.542 1.00 56.50 91 PRO A O 1
ATOM 628 N N . ALA A 1 92 ? -6.647 -0.601 25.468 1.00 56.31 92 ALA A N 1
ATOM 629 C CA . ALA A 1 92 ? -5.550 0.258 25.054 1.00 56.31 92 ALA A CA 1
ATOM 630 C C . ALA A 1 92 ? -4.361 -0.600 24.573 1.00 56.31 92 ALA A C 1
ATOM 632 O O . ALA A 1 92 ? -4.098 -1.648 25.178 1.00 56.31 92 ALA A O 1
ATOM 633 N N . PRO A 1 93 ? -3.668 -0.177 23.500 1.00 59.41 93 PRO A N 1
ATOM 634 C CA . PRO A 1 93 ? -2.535 -0.910 22.946 1.00 59.41 93 PRO A CA 1
ATOM 635 C C . PRO A 1 93 ? -1.497 -1.221 24.034 1.00 59.41 93 PRO A C 1
ATOM 637 O O . PRO A 1 93 ? -1.173 -0.361 24.859 1.00 59.41 93 PRO A O 1
ATOM 640 N N . ARG A 1 94 ? -1.027 -2.474 24.091 1.00 69.56 94 ARG A N 1
ATOM 641 C CA . ARG A 1 94 ? -0.155 -2.977 25.162 1.00 69.56 94 ARG A CA 1
ATOM 642 C C . ARG A 1 94 ? 1.314 -2.837 24.781 1.00 69.56 94 ARG A C 1
ATOM 644 O O . ARG A 1 94 ? 2.007 -3.821 24.589 1.00 69.56 94 ARG A O 1
ATOM 651 N N . CYS A 1 95 ? 1.813 -1.613 24.861 1.00 78.75 95 CYS A N 1
ATOM 652 C CA . CYS A 1 95 ? 3.205 -1.351 24.522 1.00 78.75 95 CYS A CA 1
ATOM 653 C C . CYS A 1 95 ? 4.216 -1.972 25.492 1.00 78.75 95 CYS A C 1
ATOM 655 O O . CYS A 1 95 ? 4.144 -1.787 26.711 1.00 78.75 95 CYS A O 1
ATOM 657 N N . GLY A 1 96 ? 5.245 -2.586 24.926 1.00 76.19 96 GLY A N 1
ATOM 658 C CA . GLY A 1 96 ? 6.374 -3.230 25.572 1.00 76.19 96 GLY A CA 1
ATOM 659 C C . GLY A 1 96 ? 6.422 -4.752 25.428 1.00 76.19 96 GLY A C 1
ATOM 660 O O . GLY A 1 96 ? 7.223 -5.355 26.143 1.00 76.19 96 GLY A O 1
ATOM 661 N N . ASP A 1 97 ? 5.608 -5.385 24.575 1.00 79.56 97 ASP A N 1
ATOM 662 C CA . ASP A 1 97 ? 5.694 -6.838 24.333 1.00 79.56 97 ASP A CA 1
ATOM 663 C C . ASP A 1 97 ? 6.687 -7.200 23.205 1.00 79.56 97 ASP A C 1
ATOM 665 O O . ASP A 1 97 ? 7.028 -8.370 23.011 1.00 79.56 97 ASP A O 1
ATOM 669 N N . GLY A 1 98 ? 7.201 -6.179 22.508 1.00 71.06 98 GLY A N 1
ATOM 670 C CA . GLY A 1 98 ? 8.184 -6.302 21.436 1.00 71.06 98 GLY A CA 1
ATOM 671 C C . GLY A 1 98 ? 7.602 -6.752 20.096 1.00 71.06 98 GLY A C 1
ATOM 672 O O . GLY A 1 98 ? 8.370 -7.010 19.168 1.00 71.06 98 GLY A O 1
ATOM 673 N N . THR A 1 99 ? 6.277 -6.850 19.975 1.00 69.19 99 THR A N 1
ATOM 674 C CA . THR A 1 99 ? 5.593 -7.300 18.765 1.00 69.19 99 THR A CA 1
ATOM 675 C C . THR A 1 99 ? 4.484 -6.330 18.414 1.00 69.19 99 THR A C 1
ATOM 677 O O . THR A 1 99 ? 3.454 -6.305 19.057 1.00 69.19 99 THR A O 1
ATOM 680 N N . CYS A 1 100 ? 4.617 -5.606 17.315 1.00 73.38 100 CYS A N 1
ATOM 681 C CA . CYS A 1 100 ? 3.573 -4.679 16.912 1.00 73.38 100 CYS A CA 1
ATOM 682 C C . CYS A 1 100 ? 2.321 -5.389 16.353 1.00 73.38 100 CYS A C 1
ATOM 684 O O . CYS A 1 100 ? 2.352 -5.897 15.226 1.00 73.38 100 CYS A O 1
ATOM 686 N N . ASN A 1 101 ? 1.230 -5.460 17.126 1.00 69.75 101 ASN A N 1
ATOM 687 C CA . ASN A 1 101 ? 0.027 -6.213 16.754 1.00 69.75 101 ASN A CA 1
ATOM 688 C C . ASN A 1 101 ? -1.293 -5.658 17.349 1.00 69.75 101 ASN A C 1
ATOM 690 O O . ASN A 1 101 ? -1.325 -4.715 18.131 1.00 69.75 101 ASN A O 1
ATOM 694 N N . GLY A 1 102 ? -2.437 -6.227 16.946 1.00 73.81 102 GLY A N 1
ATOM 695 C CA . GLY A 1 102 ? -3.746 -5.859 17.501 1.00 73.81 102 GLY A CA 1
ATOM 696 C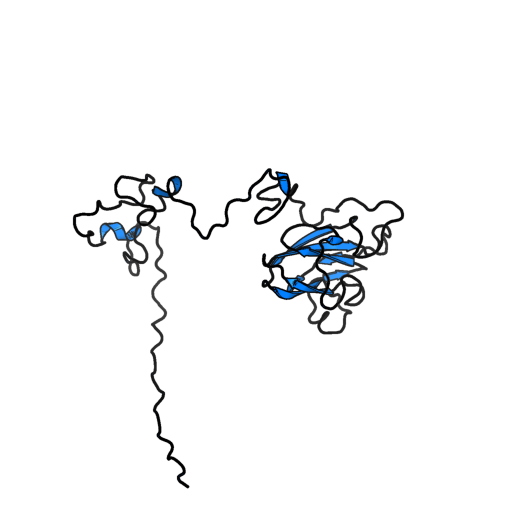 C . GLY A 1 102 ? -4.181 -4.427 17.155 1.00 73.81 102 GLY A C 1
ATOM 697 O O . GLY A 1 102 ? -4.402 -4.113 15.989 1.00 73.81 102 GLY A O 1
ATOM 698 N N . THR A 1 103 ? -4.363 -3.579 18.173 1.00 69.31 103 THR A N 1
ATOM 699 C CA . THR A 1 103 ? -4.713 -2.146 18.041 1.00 69.31 103 THR A CA 1
ATOM 700 C C . THR A 1 103 ? -3.499 -1.215 18.146 1.00 69.31 103 THR A C 1
ATOM 702 O O . THR A 1 103 ? -3.649 0.012 18.178 1.00 69.31 103 THR A O 1
ATOM 705 N N . GLU A 1 104 ? -2.293 -1.776 18.210 1.00 75.88 104 GLU A N 1
ATOM 706 C CA . GLU A 1 104 ? -1.046 -1.023 18.250 1.00 75.88 104 GLU A CA 1
ATOM 707 C C . GLU A 1 104 ? -0.742 -0.401 16.893 1.00 75.88 104 GLU A C 1
ATOM 709 O O . GLU A 1 104 ? -0.931 -1.005 15.840 1.00 75.88 104 GLU A O 1
ATOM 714 N N . ASN A 1 105 ? -0.268 0.838 16.911 1.00 68.19 105 ASN A N 1
ATOM 715 C CA . ASN A 1 105 ? 0.277 1.483 15.731 1.00 68.19 105 ASN A CA 1
ATOM 716 C C . ASN A 1 105 ? 1.384 2.452 16.148 1.00 68.19 105 ASN A C 1
ATOM 718 O O . ASN A 1 105 ? 1.572 2.734 17.327 1.00 68.19 105 ASN A O 1
ATOM 722 N N . CYS A 1 106 ? 2.100 3.012 15.181 1.00 72.81 106 CYS A N 1
ATOM 723 C CA . CYS A 1 106 ? 3.214 3.914 15.459 1.00 72.81 106 CYS A CA 1
ATOM 724 C C . CYS A 1 106 ? 2.823 5.181 16.263 1.00 72.81 106 CYS A C 1
ATOM 726 O O . CYS A 1 106 ? 3.688 5.775 16.897 1.00 72.81 106 CYS A O 1
ATOM 728 N N . THR A 1 107 ? 1.549 5.616 16.239 1.00 69.94 107 THR A N 1
ATOM 729 C CA . THR A 1 107 ? 1.071 6.803 16.986 1.00 69.94 107 THR A CA 1
ATOM 730 C C . THR A 1 107 ? 0.692 6.472 18.424 1.00 69.94 107 THR A C 1
ATOM 732 O O . THR A 1 107 ? 0.790 7.330 19.297 1.00 69.94 107 THR A O 1
ATOM 735 N N . THR A 1 108 ? 0.260 5.238 18.681 1.00 72.31 108 THR A N 1
ATOM 736 C CA . THR A 1 108 ? -0.180 4.781 20.003 1.00 72.31 108 THR A CA 1
ATOM 737 C C . THR A 1 108 ? 0.857 3.910 20.708 1.00 72.31 108 THR A C 1
ATOM 739 O O . THR A 1 108 ? 0.768 3.735 21.920 1.00 72.31 108 THR A O 1
ATOM 742 N N . CYS A 1 109 ? 1.829 3.368 19.967 1.00 75.31 109 CYS A N 1
ATOM 743 C CA . CYS A 1 109 ? 2.744 2.333 20.426 1.00 75.31 109 CYS A CA 1
ATOM 744 C C . CYS A 1 109 ? 4.087 2.293 19.674 1.00 75.31 109 CYS A C 1
ATOM 746 O O . CYS A 1 109 ? 4.554 1.245 19.229 1.00 75.31 109 CYS A O 1
ATOM 748 N N . GLU A 1 110 ? 4.752 3.444 19.555 1.00 79.00 110 GLU A N 1
ATOM 749 C CA . GLU A 1 110 ? 6.045 3.585 18.858 1.00 79.00 110 GLU A CA 1
ATOM 750 C C . GLU A 1 110 ? 7.153 2.637 19.355 1.00 79.00 110 GLU A C 1
ATOM 752 O O . GLU A 1 110 ? 8.077 2.317 18.610 1.00 79.00 110 GLU A O 1
ATOM 757 N N . ARG A 1 111 ? 7.072 2.179 20.611 1.00 78.00 111 ARG A N 1
ATOM 758 C CA . ARG A 1 111 ? 8.068 1.286 21.216 1.00 78.00 111 ARG A CA 1
ATOM 759 C C . ARG A 1 111 ? 8.116 -0.077 20.532 1.00 78.00 111 ARG A C 1
ATOM 761 O O . ARG A 1 111 ? 9.208 -0.601 20.333 1.00 78.00 111 ARG A O 1
ATOM 768 N N . ASP A 1 112 ? 6.954 -0.610 20.177 1.00 75.06 112 ASP A N 1
ATOM 769 C CA . ASP A 1 112 ? 6.837 -1.946 19.592 1.00 75.06 112 ASP A CA 1
ATOM 770 C C . ASP A 1 112 ? 6.677 -1.858 18.071 1.00 75.06 112 ASP A C 1
ATOM 772 O O . ASP A 1 112 ? 7.202 -2.691 17.336 1.00 75.06 112 ASP A O 1
ATOM 776 N N . CYS A 1 113 ? 6.014 -0.800 17.590 1.00 74.00 113 CYS A N 1
ATOM 777 C CA . CYS A 1 113 ? 5.702 -0.566 16.178 1.00 74.00 113 CYS A CA 1
ATOM 778 C C . CYS A 1 113 ? 6.721 0.284 15.421 1.00 74.00 113 CYS A C 1
ATOM 780 O O . CYS A 1 113 ? 6.624 0.427 14.201 1.00 74.00 113 CYS A O 1
ATOM 782 N N . GLY A 1 114 ? 7.696 0.851 16.128 1.00 72.19 114 GLY A N 1
ATOM 783 C CA . GLY A 1 114 ? 8.626 1.818 15.570 1.00 72.19 114 GLY A CA 1
ATOM 784 C C . GLY A 1 114 ? 7.999 3.205 15.358 1.00 72.19 114 GLY A C 1
ATOM 785 O O . GLY A 1 114 ? 6.790 3.401 15.522 1.00 72.19 114 GLY A O 1
ATOM 786 N N . PRO A 1 115 ? 8.828 4.200 14.999 1.00 72.25 115 PRO A N 1
ATOM 787 C CA . PRO A 1 115 ? 8.383 5.575 14.810 1.00 72.25 115 PRO A CA 1
ATOM 788 C C . PRO A 1 115 ? 7.407 5.691 13.638 1.00 72.25 115 PRO A C 1
ATOM 790 O O . PRO A 1 115 ? 7.545 5.003 12.624 1.00 72.25 115 PRO A O 1
ATOM 793 N N . CYS A 1 116 ? 6.457 6.625 13.735 1.00 65.25 116 CYS A N 1
ATOM 794 C CA . CYS A 1 116 ? 5.600 6.942 12.599 1.00 65.25 116 CYS A CA 1
ATOM 795 C C . CYS A 1 116 ? 6.415 7.521 11.458 1.00 65.25 116 CYS A C 1
ATOM 797 O O . CYS A 1 116 ? 6.849 8.673 11.489 1.00 65.25 116 CYS A O 1
ATOM 799 N N . MET A 1 117 ? 6.587 6.714 10.420 1.00 64.69 117 MET A N 1
ATOM 800 C CA . MET A 1 117 ? 7.217 7.165 9.199 1.00 64.69 117 MET A CA 1
ATOM 801 C C . MET A 1 117 ? 6.150 7.828 8.332 1.00 64.69 117 MET A C 1
ATOM 803 O O . MET A 1 117 ? 5.222 7.178 7.857 1.00 64.69 117 MET A O 1
ATOM 807 N N . GLY A 1 118 ? 6.260 9.148 8.175 1.00 56.16 118 GLY A N 1
ATOM 808 C CA . GLY A 1 118 ? 5.393 9.921 7.293 1.00 56.16 118 GLY A CA 1
ATOM 809 C C . GLY A 1 118 ? 5.416 9.403 5.851 1.00 56.16 118 GLY A C 1
ATOM 810 O O . GLY A 1 118 ? 6.397 8.816 5.386 1.00 56.16 118 GLY A O 1
ATOM 811 N N . THR A 1 119 ? 4.321 9.648 5.132 1.00 58.19 119 THR A N 1
ATOM 812 C CA . THR A 1 119 ? 4.166 9.282 3.720 1.00 58.19 119 THR A CA 1
ATOM 813 C C . THR A 1 119 ? 5.321 9.846 2.886 1.00 58.19 119 THR A C 1
ATOM 815 O O . THR A 1 119 ? 5.606 11.042 2.952 1.00 58.19 119 THR A O 1
ATOM 818 N N . GLY A 1 120 ? 5.970 9.007 2.082 1.00 57.69 120 GLY A N 1
ATOM 819 C CA . GLY A 1 120 ? 7.071 9.386 1.195 1.00 57.69 120 GLY A CA 1
ATOM 820 C C . GLY A 1 120 ? 8.478 9.149 1.750 1.00 57.69 120 GLY A C 1
ATOM 821 O O . GLY A 1 120 ? 9.440 9.340 1.004 1.00 57.69 120 GLY A O 1
ATOM 822 N N . LEU A 1 121 ? 8.628 8.695 3.003 1.00 68.19 121 LEU A N 1
ATOM 823 C CA . LEU A 1 121 ? 9.921 8.230 3.515 1.00 68.19 121 LEU A CA 1
ATOM 824 C C . LEU A 1 121 ? 10.348 6.939 2.810 1.00 68.19 121 LEU A C 1
ATOM 826 O O . LEU A 1 121 ? 9.549 6.020 2.639 1.00 68.19 121 LEU A O 1
ATOM 830 N N . LEU A 1 122 ? 11.610 6.887 2.385 1.00 73.75 122 LEU A N 1
ATOM 831 C CA . LEU A 1 122 ? 12.202 5.693 1.793 1.00 73.75 122 LEU A CA 1
ATOM 832 C C . LEU A 1 122 ? 12.611 4.732 2.921 1.00 73.75 122 LEU A C 1
ATOM 834 O O . LEU A 1 122 ? 13.274 5.154 3.867 1.00 73.75 122 LEU A O 1
ATOM 838 N N . THR A 1 123 ? 12.231 3.460 2.818 1.00 78.50 123 THR A N 1
ATOM 839 C CA . THR A 1 123 ? 12.777 2.374 3.638 1.00 78.50 123 THR A CA 1
ATOM 840 C C . THR A 1 123 ? 14.254 2.155 3.310 1.00 78.50 123 THR A C 1
ATOM 842 O O . THR A 1 123 ? 14.800 2.806 2.413 1.00 78.50 123 THR A O 1
ATOM 845 N N . ASP A 1 124 ? 14.910 1.227 4.016 1.00 79.50 124 ASP A N 1
ATOM 846 C CA . ASP A 1 124 ? 16.321 0.913 3.785 1.00 79.50 124 ASP A CA 1
ATOM 847 C C . ASP A 1 124 ? 16.628 0.760 2.285 1.00 79.50 124 ASP A C 1
ATOM 849 O O . ASP A 1 124 ? 15.935 0.009 1.583 1.00 79.50 124 ASP A O 1
ATOM 853 N N . PRO A 1 125 ? 17.635 1.481 1.759 1.00 80.31 125 PRO A N 1
ATOM 854 C CA . PRO A 1 125 ? 17.981 1.408 0.350 1.00 80.31 125 PRO A CA 1
ATOM 855 C C . PRO A 1 125 ? 18.442 -0.006 -0.010 1.00 80.31 125 PRO A C 1
ATOM 857 O O . PRO A 1 125 ? 19.068 -0.705 0.787 1.00 80.31 125 PRO A O 1
ATOM 860 N N . CYS A 1 126 ? 18.150 -0.434 -1.236 1.00 83.75 126 CYS A N 1
ATOM 861 C CA . CYS A 1 126 ? 18.600 -1.738 -1.704 1.00 83.75 126 CYS A CA 1
ATOM 862 C C . CYS A 1 126 ? 20.122 -1.789 -1.847 1.00 83.75 126 CYS A C 1
ATOM 864 O O . CYS A 1 126 ? 20.748 -0.863 -2.365 1.00 83.75 126 CYS A O 1
ATOM 866 N N . ALA A 1 127 ? 20.715 -2.907 -1.425 1.00 81.00 127 ALA A N 1
ATOM 867 C CA . ALA A 1 127 ? 22.118 -3.186 -1.688 1.00 81.00 127 ALA A CA 1
ATOM 868 C C . ALA A 1 127 ? 22.379 -3.311 -3.201 1.00 81.00 127 ALA A C 1
ATOM 870 O O . ALA A 1 127 ? 21.501 -3.690 -3.986 1.00 81.00 127 ALA A O 1
ATOM 871 N N . ALA A 1 128 ? 23.613 -3.018 -3.617 1.00 72.25 128 ALA A N 1
ATOM 872 C CA . ALA A 1 128 ? 24.031 -3.184 -5.005 1.00 72.25 128 ALA A CA 1
ATOM 873 C C . ALA A 1 128 ? 23.831 -4.643 -5.460 1.00 72.25 128 ALA A C 1
ATOM 875 O O . ALA A 1 128 ? 24.258 -5.574 -4.781 1.00 72.25 128 ALA A O 1
ATOM 876 N N . GLY A 1 129 ? 23.181 -4.832 -6.613 1.00 70.12 129 GLY A N 1
ATOM 877 C CA . GLY A 1 129 ? 22.904 -6.158 -7.176 1.00 70.12 129 GLY A CA 1
ATOM 878 C C . GLY A 1 129 ? 21.595 -6.818 -6.721 1.00 70.12 129 GLY A C 1
ATOM 879 O O . GLY A 1 129 ? 21.336 -7.937 -7.150 1.00 70.12 129 GLY A O 1
ATOM 880 N N . VAL A 1 130 ? 20.750 -6.145 -5.921 1.00 72.94 130 VAL A N 1
ATOM 881 C CA . VAL A 1 130 ? 19.431 -6.677 -5.502 1.00 72.94 130 VAL A CA 1
ATOM 882 C C . VAL A 1 130 ? 18.253 -5.711 -5.770 1.00 72.94 130 VAL A C 1
ATOM 884 O O . VAL A 1 130 ? 17.658 -5.237 -4.802 1.00 72.94 130 VAL A O 1
ATOM 887 N N . PRO A 1 131 ? 17.871 -5.356 -7.020 1.00 74.31 131 PRO A N 1
ATOM 888 C CA . PRO A 1 131 ? 16.939 -4.240 -7.158 1.00 74.31 131 PRO A CA 1
ATOM 889 C C . PRO A 1 131 ? 15.870 -4.413 -8.234 1.00 74.31 131 PRO A C 1
ATOM 891 O O . PRO A 1 131 ? 1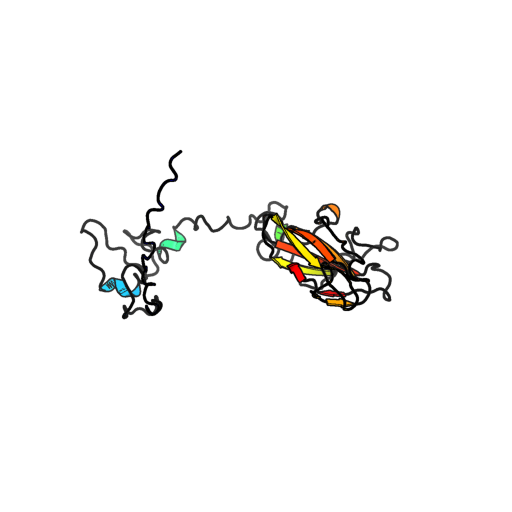5.801 -3.555 -9.094 1.00 74.31 131 PRO A O 1
ATOM 894 N N . GLN A 1 132 ? 15.012 -5.436 -8.207 1.00 83.56 132 GLN A N 1
ATOM 895 C CA . GLN A 1 132 ? 13.857 -5.446 -9.118 1.00 83.56 132 GLN A CA 1
ATOM 896 C C . GLN A 1 132 ? 12.599 -6.027 -8.478 1.00 83.56 132 GLN A C 1
ATOM 898 O O . GLN A 1 132 ? 12.663 -6.973 -7.691 1.00 83.56 132 GLN A O 1
ATOM 903 N N . GLY A 1 133 ? 11.465 -5.433 -8.835 1.00 87.31 133 GLY A N 1
ATOM 904 C CA . GLY A 1 133 ? 10.143 -6.001 -8.640 1.00 87.31 133 GLY A CA 1
ATOM 905 C C . GLY A 1 133 ? 9.540 -5.889 -7.233 1.00 87.31 133 GLY A C 1
ATOM 906 O O . GLY A 1 133 ? 10.168 -5.411 -6.279 1.00 87.31 133 GLY A O 1
ATOM 907 N N . PRO A 1 134 ? 8.289 -6.361 -7.099 1.00 89.56 134 PRO A N 1
ATOM 908 C CA . PRO A 1 134 ? 7.476 -6.214 -5.895 1.00 89.56 134 PRO A CA 1
ATOM 909 C C . PRO A 1 134 ? 7.851 -7.170 -4.750 1.00 89.56 134 PRO A C 1
ATOM 911 O O . PRO A 1 134 ? 7.280 -7.063 -3.668 1.00 89.56 134 P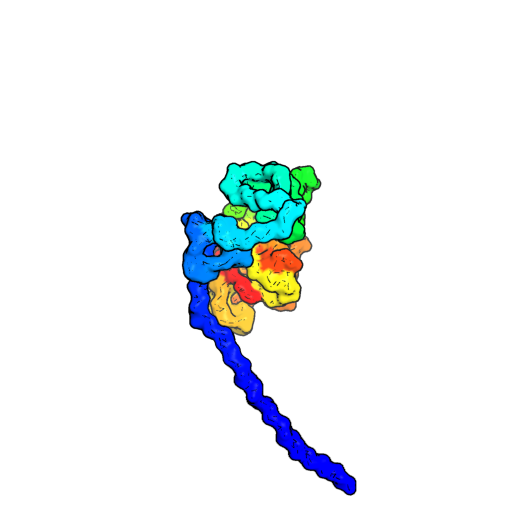RO A O 1
ATOM 914 N N . ASP A 1 135 ? 8.811 -8.082 -4.915 1.00 90.31 135 ASP A N 1
ATOM 915 C CA . ASP A 1 135 ? 9.177 -9.078 -3.887 1.00 90.31 135 ASP A CA 1
ATOM 916 C C . ASP A 1 135 ? 10.375 -8.673 -3.005 1.00 90.31 135 ASP A C 1
ATOM 918 O O . ASP A 1 135 ? 10.699 -9.351 -2.030 1.00 90.31 135 ASP A O 1
ATOM 922 N N . ARG A 1 136 ? 11.028 -7.540 -3.286 1.00 90.12 136 ARG A N 1
ATOM 923 C CA . ARG A 1 136 ? 12.168 -7.050 -2.485 1.00 90.12 136 ARG A CA 1
ATOM 924 C C . ARG A 1 136 ? 11.732 -6.423 -1.156 1.00 90.12 136 ARG A C 1
ATOM 926 O O . ARG A 1 136 ? 10.663 -5.835 -1.071 1.00 90.12 136 ARG A O 1
ATOM 933 N N . ASN A 1 137 ? 12.582 -6.427 -0.130 1.00 89.62 137 ASN A N 1
ATOM 934 C CA . ASN A 1 137 ? 12.278 -5.805 1.178 1.00 89.62 137 ASN A CA 1
ATOM 935 C C . ASN A 1 137 ? 12.902 -4.411 1.383 1.00 89.62 137 ASN A C 1
ATOM 937 O O . ASN A 1 137 ? 12.864 -3.874 2.483 1.00 89.62 137 ASN A O 1
ATOM 941 N N . CYS A 1 138 ? 13.466 -3.819 0.335 1.00 87.62 138 CYS A N 1
ATOM 942 C CA . CYS A 1 138 ? 14.225 -2.569 0.379 1.00 87.62 138 CYS A CA 1
ATOM 943 C C . CYS A 1 138 ? 13.711 -1.568 -0.665 1.00 87.62 138 CYS A C 1
ATOM 945 O O . CYS A 1 138 ? 13.005 -1.947 -1.605 1.00 87.62 138 CYS A O 1
ATOM 947 N N . GLY A 1 139 ? 14.082 -0.294 -0.520 1.00 86.31 139 GLY A N 1
ATOM 948 C CA . GLY A 1 139 ? 13.802 0.745 -1.513 1.00 86.31 139 GLY A CA 1
ATOM 949 C C . GLY A 1 139 ? 12.309 1.013 -1.726 1.00 86.31 139 GLY A C 1
ATOM 950 O O . GLY A 1 139 ? 11.893 1.307 -2.849 1.00 86.31 139 GLY A O 1
ATOM 951 N N . TRP A 1 140 ? 11.500 0.863 -0.675 1.00 90.31 140 TRP A N 1
ATOM 952 C CA . TRP A 1 140 ? 10.073 1.176 -0.683 1.00 90.31 140 TRP A CA 1
ATOM 953 C C . TRP A 1 140 ? 9.839 2.583 -0.164 1.00 90.31 140 TRP A C 1
ATOM 955 O O . TRP A 1 140 ? 10.517 3.047 0.738 1.00 90.31 140 TRP A O 1
ATOM 965 N N . ARG A 1 141 ? 8.853 3.270 -0.713 1.00 89.06 141 ARG A N 1
ATOM 966 C CA . ARG A 1 141 ? 8.327 4.526 -0.196 1.00 89.06 141 ARG A CA 1
ATOM 967 C C . ARG A 1 141 ? 7.136 4.180 0.684 1.00 89.06 141 ARG A C 1
ATOM 969 O O . ARG A 1 141 ? 6.207 3.506 0.227 1.00 89.06 141 ARG A O 1
ATOM 976 N N . MET A 1 142 ? 7.167 4.654 1.925 1.00 87.44 142 MET A N 1
ATOM 977 C CA . MET A 1 142 ? 6.033 4.583 2.841 1.00 87.44 142 MET A CA 1
ATOM 978 C C . MET A 1 142 ? 4.845 5.264 2.169 1.00 87.44 142 MET A C 1
ATOM 980 O O . MET A 1 142 ? 4.925 6.446 1.830 1.00 87.44 142 MET A O 1
ATOM 984 N N . GLY A 1 143 ? 3.789 4.512 1.881 1.00 85.81 143 GLY A N 1
ATOM 985 C CA . GLY A 1 143 ? 2.608 5.067 1.236 1.00 85.81 143 GLY A CA 1
ATOM 986 C C . GLY A 1 143 ? 1.512 5.311 2.257 1.00 85.81 143 GLY A C 1
ATOM 987 O O . GLY A 1 143 ? 1.766 5.854 3.329 1.00 85.81 143 GLY A O 1
ATOM 988 N N . VAL A 1 144 ? 0.280 4.977 1.899 1.00 88.88 144 VAL A N 1
ATOM 989 C CA . VAL A 1 144 ? -0.917 5.393 2.635 1.00 88.88 144 VAL A CA 1
ATOM 990 C C . VAL A 1 144 ? -1.649 4.195 3.214 1.00 88.88 144 VAL A C 1
ATOM 992 O O . VAL A 1 144 ? -1.680 3.120 2.614 1.00 88.88 144 VAL A O 1
ATOM 995 N N . THR A 1 145 ? -2.281 4.404 4.365 1.00 92.56 145 THR A N 1
ATOM 996 C CA . THR A 1 145 ? -3.265 3.465 4.901 1.00 92.56 145 THR A CA 1
ATOM 997 C C . THR A 1 145 ? -4.627 3.783 4.301 1.00 92.56 145 THR A C 1
ATOM 999 O O . THR A 1 145 ? -5.093 4.920 4.365 1.00 92.56 145 THR A O 1
ATOM 1002 N N . LEU A 1 146 ? -5.257 2.776 3.708 1.00 92.12 146 LEU A N 1
ATOM 1003 C CA . LEU A 1 146 ? -6.576 2.852 3.095 1.00 92.12 146 LEU A CA 1
ATOM 1004 C C . LEU A 1 146 ? -7.542 1.975 3.889 1.00 92.12 146 LEU A C 1
ATOM 1006 O O . LEU A 1 146 ? -7.174 0.905 4.377 1.00 92.12 146 LEU A O 1
ATOM 1010 N N . THR A 1 147 ? -8.786 2.425 4.011 1.00 94.25 147 THR A N 1
ATOM 1011 C CA . THR A 1 147 ? -9.858 1.641 4.625 1.00 94.25 147 THR A CA 1
ATOM 1012 C C . THR A 1 147 ? -10.543 0.765 3.582 1.00 94.25 147 THR A C 1
ATOM 1014 O O . THR A 1 147 ? -10.666 1.128 2.411 1.00 94.25 147 THR A O 1
ATOM 1017 N N . CYS A 1 148 ? -10.989 -0.412 4.004 1.00 95.25 148 CYS A N 1
ATOM 1018 C CA . CYS A 1 148 ? -11.687 -1.374 3.165 1.00 95.25 148 CYS A CA 1
ATOM 1019 C C . CYS A 1 148 ? -12.726 -2.159 3.976 1.00 95.25 148 CYS A C 1
ATOM 1021 O O . CYS A 1 148 ? -12.735 -2.137 5.204 1.00 95.25 148 CYS A O 1
ATOM 1023 N N . SER A 1 149 ? -13.645 -2.840 3.289 1.00 96.25 149 SER A N 1
ATOM 1024 C CA . SER A 1 149 ? -14.657 -3.676 3.948 1.00 96.25 149 SER A CA 1
ATOM 1025 C C . SER A 1 149 ? -14.079 -5.057 4.280 1.00 96.25 149 SER A C 1
ATOM 1027 O O . SER A 1 149 ? -13.746 -5.777 3.334 1.00 96.25 149 SER A O 1
ATOM 1029 N N . PRO A 1 150 ? -14.002 -5.468 5.561 1.00 96.81 150 PRO A N 1
ATOM 1030 C CA . PRO A 1 150 ? -13.409 -6.744 5.959 1.00 96.81 150 PRO A CA 1
ATOM 1031 C C . PRO A 1 150 ? -13.919 -7.941 5.150 1.00 96.81 150 PRO A C 1
ATOM 1033 O O . PRO A 1 150 ? -15.122 -8.099 4.933 1.00 96.81 150 PRO A O 1
ATOM 1036 N N . GLY A 1 151 ? -12.996 -8.781 4.676 1.00 95.31 151 GLY A N 1
ATOM 1037 C CA . GLY A 1 151 ? -13.289 -9.993 3.906 1.00 95.31 151 GLY A CA 1
ATOM 1038 C C . GLY A 1 151 ? -13.763 -9.766 2.466 1.00 95.31 151 GLY A C 1
ATOM 1039 O O . GLY A 1 151 ? -13.898 -10.735 1.718 1.00 95.31 151 GLY A O 1
ATOM 1040 N N . ARG A 1 152 ? -14.002 -8.519 2.036 1.00 96.06 152 ARG A N 1
ATOM 1041 C CA . ARG A 1 152 ? -14.340 -8.224 0.638 1.00 96.06 152 ARG A CA 1
ATOM 1042 C C . ARG A 1 152 ? -13.087 -8.122 -0.221 1.00 96.06 152 ARG A C 1
ATOM 1044 O O . ARG A 1 152 ? -12.023 -7.721 0.245 1.00 96.06 152 ARG A O 1
ATOM 1051 N N . ALA A 1 153 ? -13.244 -8.464 -1.497 1.00 95.38 153 ALA A N 1
ATOM 1052 C CA . ALA A 1 153 ? -12.255 -8.130 -2.505 1.00 95.38 153 ALA A CA 1
ATOM 1053 C C . ALA A 1 153 ? -12.236 -6.607 -2.684 1.00 95.38 153 ALA A C 1
ATOM 1055 O O . ALA A 1 153 ? -13.252 -6.010 -3.041 1.00 95.38 153 ALA A O 1
ATOM 1056 N N . THR A 1 154 ? -11.087 -6.002 -2.427 1.00 94.62 154 THR A N 1
ATOM 1057 C CA . THR A 1 154 ? -10.835 -4.571 -2.565 1.00 94.62 154 THR A CA 1
ATOM 1058 C C . THR A 1 154 ? -9.833 -4.380 -3.680 1.00 94.62 154 THR A C 1
ATOM 1060 O O . THR A 1 154 ? -8.759 -4.985 -3.671 1.00 94.62 154 THR A O 1
ATOM 1063 N N . MET A 1 155 ? -10.201 -3.566 -4.663 1.00 93.12 155 MET A N 1
ATOM 1064 C CA . MET A 1 155 ? -9.269 -3.171 -5.705 1.00 93.12 155 MET A CA 1
ATOM 1065 C C . MET A 1 155 ? -8.341 -2.122 -5.118 1.00 93.12 155 MET A C 1
ATOM 1067 O O . MET A 1 155 ? -8.810 -1.176 -4.494 1.00 93.12 155 MET A O 1
ATOM 1071 N N . VAL A 1 156 ? -7.043 -2.276 -5.331 1.00 94.50 156 VAL A N 1
ATOM 1072 C CA . VAL A 1 156 ? -6.026 -1.344 -4.864 1.00 94.50 156 VAL A CA 1
ATOM 1073 C C . VAL A 1 156 ? -4.968 -1.171 -5.942 1.00 94.50 156 VAL A C 1
ATOM 1075 O O . VAL A 1 156 ? -4.537 -2.133 -6.579 1.00 94.50 156 VAL A O 1
ATOM 1078 N N . GLY A 1 157 ? -4.561 0.071 -6.166 1.00 92.69 157 GLY A N 1
ATOM 1079 C CA . GLY A 1 157 ? -3.502 0.378 -7.113 1.00 92.69 157 GLY A CA 1
ATOM 1080 C C . GLY A 1 157 ? -3.613 1.763 -7.712 1.00 92.69 157 GLY A C 1
ATOM 1081 O O . GLY A 1 157 ? -4.285 2.649 -7.178 1.00 92.69 157 GLY A O 1
ATOM 1082 N N . CYS A 1 158 ? -2.922 1.919 -8.831 1.00 90.81 158 CYS A N 1
ATOM 1083 C CA . CYS A 1 158 ? -2.877 3.124 -9.629 1.00 90.81 158 CYS A CA 1
ATOM 1084 C C . CYS A 1 158 ? -3.143 2.762 -11.082 1.00 90.81 158 CYS A C 1
ATOM 1086 O O . CYS A 1 158 ? -2.550 1.833 -11.622 1.00 90.81 158 CYS A O 1
ATOM 1088 N N . SER A 1 159 ? -3.968 3.544 -11.758 1.00 84.69 159 SER A N 1
ATOM 1089 C CA . SER A 1 159 ? -4.126 3.449 -13.205 1.00 84.69 159 SER A CA 1
ATOM 1090 C C . SER A 1 159 ? -3.541 4.688 -13.874 1.00 84.69 159 SER A C 1
ATOM 1092 O O . SER A 1 159 ? -3.885 5.813 -13.505 1.00 84.69 159 SER A O 1
ATOM 1094 N N . GLY A 1 160 ? -2.696 4.491 -14.884 1.00 72.56 160 GLY A N 1
ATOM 1095 C CA . GLY A 1 160 ? -2.397 5.532 -15.864 1.00 72.56 160 GLY A CA 1
ATOM 1096 C C . GLY A 1 160 ? -3.538 5.680 -16.879 1.00 72.56 160 GLY A C 1
ATOM 1097 O O . GLY A 1 160 ? -4.458 4.863 -16.931 1.00 72.56 160 GLY A O 1
ATOM 1098 N N . ALA A 1 161 ? -3.453 6.689 -17.748 1.00 62.44 161 ALA A N 1
ATOM 1099 C CA . ALA A 1 161 ? -4.436 6.918 -18.816 1.00 62.44 161 ALA A CA 1
ATOM 1100 C C . ALA A 1 161 ? -4.473 5.809 -19.898 1.00 62.44 161 ALA A C 1
ATOM 1102 O O . ALA A 1 161 ? -5.325 5.852 -20.781 1.00 62.44 161 ALA A O 1
ATOM 1103 N N . ALA A 1 162 ? -3.549 4.840 -19.855 1.00 63.19 162 ALA A N 1
ATOM 1104 C CA . ALA A 1 162 ? -3.297 3.875 -20.928 1.00 63.19 162 ALA A CA 1
ATOM 1105 C C . ALA A 1 162 ? -3.763 2.428 -20.642 1.00 63.19 162 ALA A C 1
ATOM 1107 O O . ALA A 1 162 ? -3.602 1.564 -21.501 1.00 63.19 162 ALA A O 1
ATOM 1108 N N . GLY A 1 163 ? -4.329 2.133 -19.466 1.00 65.31 163 GLY A N 1
ATOM 1109 C CA . GLY A 1 163 ? -4.768 0.774 -19.120 1.00 65.31 163 GLY A CA 1
ATOM 1110 C C . GLY A 1 163 ? -6.150 0.413 -19.684 1.00 65.31 163 GLY A C 1
ATOM 1111 O O . GLY A 1 163 ? -7.060 1.240 -19.684 1.00 65.31 163 GLY A O 1
ATOM 1112 N N . THR A 1 164 ? -6.332 -0.839 -20.120 1.00 68.06 164 THR A N 1
ATOM 1113 C CA . THR A 1 164 ? -7.629 -1.376 -20.583 1.00 68.06 164 THR A CA 1
ATOM 1114 C C . THR A 1 164 ? -8.153 -2.449 -19.622 1.00 68.06 164 THR A C 1
ATOM 1116 O O . THR A 1 164 ? -7.375 -3.163 -18.995 1.00 68.06 164 THR A O 1
ATOM 1119 N N . GLY A 1 165 ? -9.479 -2.561 -19.479 1.00 76.06 165 GLY A N 1
ATOM 1120 C CA . GLY A 1 165 ? -10.132 -3.551 -18.608 1.00 76.06 165 GLY A CA 1
ATOM 1121 C C . GLY A 1 165 ? -10.629 -2.994 -17.266 1.00 76.06 165 GLY A C 1
ATOM 1122 O O . GLY A 1 165 ? -10.331 -1.862 -16.887 1.00 76.06 165 GLY A O 1
ATOM 1123 N N . SER A 1 166 ? -11.413 -3.794 -16.535 1.00 78.06 166 SER A N 1
ATOM 1124 C CA . SER A 1 166 ? -12.082 -3.380 -15.284 1.00 78.06 166 SER A CA 1
ATOM 1125 C C . SER A 1 166 ? -11.117 -3.038 -14.143 1.00 78.06 166 SER A C 1
ATOM 1127 O O . SER A 1 166 ? -11.459 -2.252 -13.263 1.00 78.06 166 SER A O 1
ATOM 1129 N N . LEU A 1 167 ? -9.903 -3.594 -14.175 1.00 83.69 167 LEU A N 1
ATOM 1130 C CA . LEU A 1 167 ? -8.815 -3.257 -13.255 1.00 83.69 167 LEU A CA 1
ATOM 1131 C C . LEU A 1 167 ? -8.189 -1.892 -13.546 1.00 83.69 167 LEU A C 1
ATOM 1133 O O . LEU A 1 167 ? -7.542 -1.344 -12.672 1.00 83.69 167 LEU A O 1
ATOM 1137 N N . CYS A 1 168 ? -8.392 -1.315 -14.729 1.00 85.81 168 CYS A N 1
ATOM 1138 C CA . CYS A 1 168 ? -7.771 -0.048 -15.124 1.00 85.81 168 CYS A CA 1
ATOM 1139 C C . CYS A 1 168 ? -8.790 1.070 -15.363 1.00 85.81 168 CYS A C 1
ATOM 1141 O O . CYS A 1 168 ? -8.419 2.241 -15.432 1.00 85.81 168 CYS A O 1
ATOM 1143 N N . GLN A 1 169 ? -10.076 0.717 -15.472 1.00 83.94 169 GLN A N 1
ATOM 1144 C CA . GLN A 1 169 ? -11.172 1.647 -15.721 1.00 83.94 169 GLN A CA 1
ATOM 1145 C C . GLN A 1 169 ? -12.336 1.469 -14.721 1.00 83.94 169 GLN A C 1
ATOM 1147 O O . GLN A 1 169 ? -12.627 0.343 -14.319 1.00 83.94 169 GLN A O 1
ATOM 1152 N N . PRO A 1 170 ? -13.028 2.557 -14.320 1.00 78.38 170 PRO A N 1
ATOM 1153 C CA . PRO A 1 170 ? -12.603 3.947 -14.509 1.00 78.38 170 PRO A CA 1
ATOM 1154 C C . PRO A 1 170 ? -11.286 4.188 -13.768 1.00 78.38 170 PRO A C 1
ATOM 1156 O O . PRO A 1 170 ? -11.040 3.515 -12.766 1.00 78.38 170 PRO A O 1
ATOM 1159 N N . SER A 1 171 ? -10.450 5.094 -14.276 1.00 75.31 171 SER A N 1
ATOM 1160 C CA . SER A 1 171 ? -9.131 5.358 -13.701 1.00 75.31 171 SER A CA 1
ATOM 1161 C C . SER A 1 171 ? -9.232 5.745 -12.220 1.00 75.31 171 SER A C 1
ATOM 1163 O O . SER A 1 171 ? -10.121 6.498 -11.829 1.00 75.31 171 SER A O 1
ATOM 1165 N N . TYR A 1 172 ? -8.340 5.209 -11.396 1.00 81.38 172 TYR A N 1
ATOM 1166 C CA . TYR A 1 172 ? -8.248 5.431 -9.956 1.00 81.38 172 TYR A CA 1
ATOM 1167 C C . TYR A 1 172 ? -6.780 5.484 -9.534 1.00 81.38 172 TYR A C 1
ATOM 1169 O O . TYR A 1 172 ? -5.922 4.802 -10.098 1.00 81.38 172 TYR A O 1
ATOM 1177 N N . GLY A 1 173 ? -6.489 6.336 -8.555 1.00 85.38 173 GLY A N 1
ATOM 1178 C CA . GLY A 1 173 ? -5.113 6.721 -8.266 1.00 85.38 173 GLY A CA 1
ATOM 1179 C C . GLY A 1 173 ? -4.454 7.439 -9.450 1.00 85.38 173 GLY A C 1
ATOM 1180 O O . GLY A 1 173 ? -5.107 7.804 -10.429 1.00 85.38 173 GLY A O 1
ATOM 1181 N N . ALA A 1 174 ? -3.147 7.655 -9.355 1.00 88.31 174 ALA A N 1
ATOM 1182 C CA . ALA A 1 174 ? -2.349 8.234 -10.433 1.00 88.31 174 ALA A CA 1
ATOM 1183 C C . ALA A 1 174 ? -1.003 7.526 -10.515 1.00 88.31 174 ALA A C 1
ATOM 1185 O O . ALA A 1 174 ? -0.419 7.203 -9.484 1.00 88.31 174 ALA A O 1
ATOM 1186 N N . CYS A 1 175 ? -0.510 7.290 -11.727 1.00 90.44 175 CYS A N 1
ATOM 1187 C CA . CYS A 1 175 ? 0.784 6.655 -11.923 1.00 90.44 175 CYS A CA 1
ATOM 1188 C C . CYS A 1 175 ? 1.563 7.274 -13.087 1.00 90.44 175 CYS A C 1
ATOM 1190 O O . CYS A 1 175 ? 0.980 7.677 -14.096 1.00 90.44 175 CYS A O 1
ATOM 1192 N N . THR A 1 176 ? 2.884 7.358 -12.919 1.00 88.62 176 THR A N 1
ATOM 1193 C CA . THR A 1 176 ? 3.849 7.759 -13.954 1.00 88.62 176 THR A CA 1
ATOM 1194 C C . THR A 1 176 ? 5.095 6.882 -13.862 1.00 88.62 176 THR A C 1
ATOM 1196 O O . THR A 1 176 ? 5.422 6.415 -12.772 1.00 88.62 176 THR A O 1
ATOM 1199 N N . GLY A 1 177 ? 5.806 6.688 -14.975 1.00 88.75 177 GLY A N 1
ATOM 1200 C CA . GLY A 1 177 ? 6.997 5.835 -15.010 1.00 88.75 177 GLY A CA 1
ATOM 1201 C C . GLY A 1 177 ? 6.650 4.357 -14.839 1.00 88.75 177 GLY A C 1
ATOM 1202 O O . GLY A 1 177 ? 5.652 3.911 -15.400 1.00 88.75 177 GLY A O 1
ATOM 1203 N N . ASP A 1 178 ? 7.466 3.636 -14.071 1.00 89.75 178 ASP A N 1
ATOM 1204 C CA . ASP A 1 178 ? 7.364 2.187 -13.852 1.00 89.75 178 ASP A CA 1
ATOM 1205 C C . ASP A 1 178 ? 7.320 1.842 -12.345 1.00 89.75 178 ASP A C 1
ATOM 1207 O O . ASP A 1 178 ? 8.343 1.508 -11.734 1.00 89.75 178 ASP A O 1
ATOM 1211 N N . PRO A 1 179 ? 6.187 2.112 -11.665 1.00 92.38 179 PRO A N 1
ATOM 1212 C CA . PRO A 1 179 ? 6.059 1.851 -10.240 1.00 92.38 179 PRO A CA 1
ATOM 1213 C C . PRO A 1 179 ? 5.596 0.425 -9.931 1.00 92.38 179 PRO A C 1
ATOM 1215 O O . PRO A 1 179 ? 4.654 -0.089 -10.519 1.00 92.38 179 PRO A O 1
ATOM 1218 N N . VAL A 1 180 ? 6.128 -0.125 -8.844 1.00 93.81 180 VAL A N 1
ATOM 1219 C CA . VAL A 1 180 ? 5.596 -1.314 -8.167 1.00 93.81 180 VAL A CA 1
ATOM 1220 C C . VAL A 1 180 ? 4.872 -0.928 -6.885 1.00 93.81 180 VAL A C 1
ATOM 1222 O O . VAL A 1 180 ? 5.124 0.129 -6.291 1.00 93.81 180 VAL A O 1
ATOM 1225 N N . MET A 1 181 ? 3.999 -1.810 -6.404 1.00 94.69 181 MET A N 1
ATOM 1226 C CA . MET A 1 181 ? 3.357 -1.643 -5.100 1.00 94.69 181 MET A CA 1
ATOM 1227 C C . MET A 1 181 ? 3.488 -2.880 -4.209 1.00 94.69 181 MET A C 1
ATOM 1229 O O . MET A 1 181 ? 3.680 -4.002 -4.670 1.00 94.69 181 MET A O 1
ATOM 1233 N N . ARG A 1 182 ? 3.354 -2.667 -2.903 1.00 95.38 182 ARG A N 1
ATOM 1234 C CA . ARG A 1 182 ? 3.171 -3.724 -1.908 1.00 95.38 182 ARG A CA 1
ATOM 1235 C C . ARG A 1 182 ? 1.972 -3.363 -1.054 1.00 95.38 182 ARG A C 1
ATOM 1237 O O . ARG A 1 182 ? 1.870 -2.238 -0.578 1.00 95.38 182 ARG A O 1
ATOM 1244 N N . VAL A 1 183 ? 1.088 -4.328 -0.838 1.00 96.81 183 VAL A N 1
ATOM 1245 C CA . VAL A 1 183 ? -0.080 -4.151 0.024 1.00 96.81 183 VAL A CA 1
ATOM 1246 C C . VAL A 1 183 ? 0.117 -4.968 1.284 1.00 96.81 183 VAL A C 1
ATOM 1248 O O . VAL A 1 183 ? 0.279 -6.186 1.231 1.00 96.81 183 VAL A O 1
ATOM 1251 N N . CYS A 1 184 ? 0.113 -4.278 2.409 1.00 96.12 184 CYS A N 1
ATOM 1252 C CA . CYS A 1 184 ? 0.265 -4.851 3.727 1.00 96.12 184 CYS A CA 1
ATOM 1253 C C . CYS A 1 184 ? -1.092 -4.956 4.415 1.00 96.12 184 CYS A C 1
ATOM 1255 O O . CYS A 1 184 ? -1.938 -4.077 4.216 1.00 96.12 184 CYS A O 1
ATOM 1257 N N . PRO A 1 185 ? -1.324 -6.024 5.195 1.00 94.44 185 PRO A N 1
ATOM 1258 C CA . PRO A 1 185 ? -2.472 -6.053 6.079 1.00 94.44 185 PRO A CA 1
ATOM 1259 C C . PRO A 1 185 ? -2.343 -4.948 7.132 1.00 94.44 185 PRO A C 1
ATOM 1261 O O . PRO A 1 185 ? -1.234 -4.587 7.530 1.00 94.44 185 PRO A O 1
ATOM 1264 N N . ASP A 1 186 ? -3.484 -4.439 7.586 1.00 90.88 186 ASP A N 1
ATOM 1265 C CA . ASP A 1 186 ? -3.573 -3.458 8.666 1.00 90.88 186 ASP A CA 1
ATOM 1266 C C . ASP A 1 186 ? -2.909 -2.117 8.304 1.00 90.88 186 A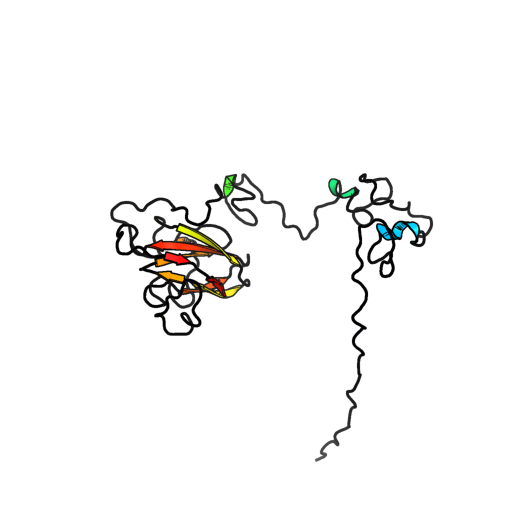SP A C 1
ATOM 1268 O O . ASP A 1 186 ? -2.753 -1.773 7.132 1.00 90.88 186 ASP A O 1
ATOM 1272 N N . SER A 1 187 ? -2.575 -1.300 9.300 1.00 86.69 187 SER A N 1
ATOM 1273 C CA . SER A 1 187 ? -2.085 0.068 9.094 1.00 86.69 187 SER A CA 1
ATOM 1274 C C . SER A 1 187 ? -0.573 0.189 8.923 1.00 86.69 187 SER A C 1
ATOM 1276 O O . SER A 1 187 ? -0.062 1.309 8.969 1.00 86.69 187 SER A O 1
ATOM 1278 N N . MET A 1 188 ? 0.157 -0.923 8.801 1.00 82.62 188 MET A N 1
ATOM 1279 C CA . MET A 1 188 ? 1.608 -0.932 8.996 1.00 82.62 188 MET A CA 1
ATOM 1280 C C . MET A 1 188 ? 2.388 -1.515 7.826 1.00 82.62 188 MET A C 1
ATOM 1282 O O . MET A 1 188 ? 1.888 -2.382 7.108 1.00 82.62 188 MET A O 1
ATOM 1286 N N . PRO A 1 189 ? 3.625 -1.032 7.605 1.00 87.25 189 PRO A N 1
ATOM 1287 C CA . PRO A 1 189 ? 4.501 -1.604 6.599 1.00 87.25 189 PRO A CA 1
ATOM 1288 C C . PRO A 1 189 ? 4.808 -3.060 6.942 1.00 87.25 189 PRO A C 1
ATOM 1290 O O . PRO A 1 189 ? 4.899 -3.458 8.100 1.00 87.25 189 PRO A O 1
ATOM 1293 N N . CYS A 1 190 ? 5.011 -3.856 5.907 1.00 89.06 190 CYS A N 1
ATOM 1294 C CA . CYS A 1 190 ? 5.216 -5.286 6.014 1.00 89.06 190 CYS A CA 1
ATOM 1295 C C . CYS A 1 190 ? 6.316 -5.732 5.054 1.00 89.06 190 CYS A C 1
ATOM 1297 O O . CYS A 1 190 ? 6.619 -5.073 4.054 1.00 89.06 190 CYS A O 1
ATOM 1299 N N . THR A 1 191 ? 6.897 -6.890 5.347 1.00 90.00 191 THR A N 1
ATOM 1300 C CA . THR A 1 191 ? 7.825 -7.556 4.429 1.00 90.00 191 THR A CA 1
ATOM 1301 C C . THR A 1 191 ? 7.073 -8.210 3.269 1.00 90.00 191 THR A C 1
ATOM 1303 O O . THR A 1 191 ? 5.860 -8.416 3.321 1.00 90.00 191 THR A O 1
ATOM 1306 N N . ALA A 1 192 ? 7.801 -8.625 2.235 1.00 90.44 192 ALA A N 1
ATOM 1307 C CA . ALA A 1 192 ? 7.249 -9.379 1.116 1.00 90.44 192 ALA A CA 1
ATOM 1308 C C . ALA A 1 192 ? 6.544 -10.671 1.534 1.00 90.44 192 ALA A C 1
ATOM 1310 O O . ALA A 1 192 ? 5.511 -11.017 0.970 1.00 90.44 192 ALA A O 1
ATOM 1311 N N . ALA A 1 193 ? 7.056 -11.351 2.560 1.00 88.38 193 ALA A N 1
ATOM 1312 C CA . ALA A 1 193 ? 6.456 -12.580 3.068 1.00 88.38 193 ALA A CA 1
ATOM 1313 C C . ALA A 1 193 ? 5.099 -12.348 3.756 1.00 88.38 193 ALA A C 1
ATOM 1315 O O . ALA A 1 193 ? 4.269 -13.252 3.791 1.00 88.38 193 ALA A O 1
ATOM 1316 N N . MET A 1 194 ? 4.886 -11.148 4.301 1.00 91.75 194 MET A N 1
ATOM 1317 C CA . MET A 1 194 ? 3.672 -10.750 5.020 1.00 91.75 194 MET A CA 1
ATOM 1318 C C . MET A 1 194 ? 2.661 -10.023 4.127 1.00 91.75 194 MET A C 1
ATOM 1320 O O . MET A 1 194 ? 1.518 -9.820 4.531 1.00 91.75 194 MET A O 1
ATOM 1324 N N . ALA A 1 195 ? 3.081 -9.601 2.935 1.00 95.12 195 ALA A N 1
ATOM 1325 C CA . ALA A 1 195 ? 2.240 -8.857 2.016 1.00 95.12 195 ALA A CA 1
ATOM 1326 C C . ALA A 1 195 ? 1.039 -9.687 1.547 1.00 95.12 195 ALA A C 1
ATOM 1328 O O . ALA A 1 195 ? 1.129 -10.898 1.319 1.00 95.12 195 ALA A O 1
ATOM 1329 N N . LEU A 1 196 ? -0.089 -9.007 1.353 1.00 96.44 196 LEU A N 1
ATOM 1330 C CA . LEU A 1 196 ? -1.270 -9.604 0.750 1.00 96.44 196 LEU A CA 1
ATOM 1331 C C . LEU A 1 196 ? -0.945 -10.008 -0.685 1.00 96.44 196 LEU A C 1
ATOM 1333 O O . LEU A 1 196 ? -0.353 -9.236 -1.435 1.00 96.44 196 LEU A O 1
ATOM 1337 N N . ARG A 1 197 ? -1.349 -11.215 -1.081 1.00 95.12 197 ARG A N 1
ATOM 1338 C CA . ARG A 1 197 ? -1.223 -11.666 -2.469 1.00 95.12 197 ARG A CA 1
ATOM 1339 C C . ARG A 1 197 ? -2.414 -11.176 -3.290 1.00 95.12 197 ARG A C 1
ATOM 1341 O O . ARG A 1 197 ? -3.537 -11.193 -2.779 1.00 95.12 197 ARG A O 1
ATOM 1348 N N . PRO A 1 198 ? -2.198 -10.782 -4.554 1.00 95.38 198 PRO A N 1
ATOM 1349 C CA . PRO A 1 198 ? -3.292 -10.388 -5.419 1.00 95.38 198 PRO A CA 1
ATOM 1350 C C . PRO A 1 198 ? -4.182 -11.600 -5.727 1.00 95.38 198 PRO A C 1
ATOM 1352 O O . PRO A 1 198 ? -3.690 -12.664 -6.103 1.00 95.38 198 PRO A O 1
ATOM 1355 N N . SER A 1 199 ? -5.495 -11.448 -5.566 1.00 94.75 199 SER A N 1
ATOM 1356 C CA . SER A 1 199 ? -6.488 -12.448 -5.983 1.00 94.75 199 SER A CA 1
ATOM 1357 C C . SER A 1 199 ? -6.821 -12.342 -7.474 1.00 94.75 199 SER A C 1
ATOM 1359 O O . SER A 1 199 ? -7.231 -13.326 -8.088 1.00 94.75 199 SER A O 1
ATOM 1361 N N . ALA A 1 200 ? -6.612 -11.164 -8.063 1.00 92.62 200 ALA A N 1
ATOM 1362 C CA . ALA A 1 200 ? -6.626 -10.909 -9.498 1.00 92.62 200 ALA A CA 1
ATOM 1363 C C . ALA A 1 200 ? -5.816 -9.642 -9.804 1.00 92.62 200 ALA A C 1
ATOM 1365 O O . ALA A 1 200 ? -5.763 -8.736 -8.975 1.00 92.62 200 ALA A O 1
ATOM 1366 N N . GLY A 1 201 ? -5.231 -9.561 -10.998 1.00 91.81 201 GLY A N 1
ATOM 1367 C CA . GLY A 1 201 ? -4.287 -8.501 -11.357 1.00 91.81 201 GLY A CA 1
ATOM 1368 C C . GLY A 1 201 ? -2.890 -8.743 -10.782 1.00 91.81 201 GLY A C 1
ATOM 1369 O O . GLY A 1 201 ? -2.586 -9.842 -10.311 1.00 91.81 201 GLY A O 1
ATOM 1370 N N . ASN A 1 202 ? -2.036 -7.728 -10.824 1.00 92.88 202 ASN A N 1
ATOM 1371 C CA . ASN A 1 202 ? -0.665 -7.800 -10.337 1.00 92.88 202 ASN A CA 1
ATOM 1372 C C . ASN A 1 202 ? -0.216 -6.444 -9.756 1.00 92.88 202 ASN A C 1
ATOM 1374 O O . ASN A 1 202 ? -0.796 -5.387 -10.002 1.00 92.88 202 ASN A O 1
ATOM 1378 N N . PHE A 1 203 ? 0.824 -6.470 -8.930 1.00 94.69 203 PHE A N 1
ATOM 1379 C CA . PHE A 1 203 ? 1.372 -5.259 -8.313 1.00 94.69 203 PHE A CA 1
ATOM 1380 C C . PHE A 1 203 ? 2.500 -4.621 -9.122 1.00 94.69 203 PHE A C 1
ATOM 1382 O O . PHE A 1 203 ? 3.326 -3.899 -8.559 1.00 94.69 203 PHE A O 1
ATOM 1389 N N . ASP A 1 204 ? 2.515 -4.908 -10.420 1.00 93.06 204 ASP A N 1
ATOM 1390 C CA . ASP A 1 204 ? 3.537 -4.503 -11.373 1.00 93.06 204 ASP A CA 1
ATOM 1391 C C . ASP A 1 204 ? 3.009 -4.696 -12.800 1.00 93.06 204 ASP A C 1
ATOM 1393 O O . ASP A 1 204 ? 2.634 -5.810 -13.154 1.00 93.06 204 ASP A O 1
ATOM 1397 N N . ASP A 1 205 ? 2.965 -3.638 -13.607 1.00 91.19 205 ASP A N 1
ATOM 1398 C CA . ASP A 1 205 ? 2.526 -3.697 -15.010 1.00 91.19 205 ASP A CA 1
ATOM 1399 C C . ASP A 1 205 ? 1.084 -4.202 -15.287 1.00 91.19 205 ASP A C 1
ATOM 1401 O O . ASP A 1 205 ? 0.800 -4.819 -16.320 1.00 91.19 205 ASP A O 1
ATOM 1405 N N . GLN A 1 206 ? 0.108 -3.940 -14.408 1.00 92.12 206 GLN A N 1
ATOM 1406 C CA . GLN A 1 206 ? -1.289 -4.334 -14.676 1.00 92.12 206 GLN A CA 1
ATOM 1407 C C . GLN A 1 206 ? -1.946 -3.446 -15.742 1.00 92.12 206 GLN A C 1
ATOM 1409 O O . GLN A 1 206 ? -2.709 -3.911 -16.592 1.00 92.12 206 GLN A O 1
ATOM 1414 N N . CYS A 1 207 ? -1.727 -2.136 -15.629 1.00 89.44 207 CYS A N 1
ATOM 1415 C CA . CYS A 1 207 ? -2.436 -1.092 -16.363 1.00 89.44 207 CYS A CA 1
ATOM 1416 C C . CYS A 1 207 ? -1.473 -0.297 -17.246 1.00 89.44 207 CYS A C 1
ATOM 1418 O O . CYS A 1 207 ? -1.349 0.922 -17.109 1.00 89.44 207 CYS A O 1
ATOM 1420 N N . GLY A 1 208 ? -0.774 -1.003 -18.137 1.00 88.75 208 GLY A N 1
ATOM 1421 C CA . GLY A 1 208 ? 0.440 -0.496 -18.771 1.00 88.75 208 GLY A CA 1
ATOM 1422 C C . GLY A 1 208 ? 1.602 -0.763 -17.829 1.00 88.75 208 GLY A C 1
ATOM 1423 O O . GLY A 1 208 ? 1.765 -1.903 -17.431 1.00 88.75 208 GLY A O 1
ATOM 1424 N N . THR A 1 209 ? 2.325 0.276 -17.420 1.00 89.62 209 THR A N 1
ATOM 1425 C CA . THR A 1 209 ? 3.387 0.170 -16.404 1.00 89.62 209 THR A CA 1
ATOM 1426 C C . THR A 1 209 ? 2.892 0.349 -14.966 1.00 89.62 209 THR A C 1
ATOM 1428 O O . THR A 1 209 ? 3.659 0.449 -14.019 1.00 89.62 209 THR A O 1
ATOM 1431 N N . CYS A 1 210 ? 1.578 0.504 -14.784 1.00 92.06 210 CYS A N 1
ATOM 1432 C CA . CYS A 1 210 ? 1.003 0.866 -13.495 1.00 92.06 210 CYS A CA 1
ATOM 1433 C C . CYS A 1 210 ? 0.450 -0.359 -12.753 1.00 92.06 210 CYS A C 1
ATOM 1435 O O . CYS A 1 210 ? -0.239 -1.176 -13.372 1.00 92.06 210 CYS A O 1
ATOM 1437 N N . PRO A 1 211 ? 0.656 -0.461 -11.430 1.00 93.75 211 PRO A N 1
ATOM 1438 C CA . PRO A 1 211 ? 0.275 -1.627 -10.658 1.00 93.75 211 PRO A CA 1
ATOM 1439 C C . PRO A 1 211 ? -1.184 -1.542 -10.209 1.00 93.75 211 PRO A C 1
ATOM 1441 O O . PRO A 1 211 ? -1.658 -0.502 -9.741 1.00 93.75 211 PRO A O 1
ATOM 1444 N N . SER A 1 212 ? -1.905 -2.653 -10.329 1.00 93.50 212 SER A N 1
ATOM 1445 C CA . SER A 1 212 ? -3.308 -2.751 -9.945 1.00 93.50 212 SER A CA 1
ATOM 1446 C C . SER A 1 212 ? -3.698 -4.196 -9.665 1.00 93.50 212 SER A C 1
ATOM 1448 O O . SER A 1 212 ? -3.547 -5.086 -10.503 1.00 93.50 212 SER A O 1
ATOM 1450 N N . ALA A 1 213 ? -4.281 -4.431 -8.494 1.00 94.44 213 ALA A N 1
ATOM 1451 C CA . ALA A 1 213 ? -4.793 -5.747 -8.175 1.00 94.44 213 ALA A CA 1
ATOM 1452 C C . ALA A 1 213 ? -5.963 -5.707 -7.198 1.00 94.44 213 ALA A C 1
ATOM 1454 O O . ALA A 1 213 ? -6.212 -4.721 -6.507 1.00 94.44 213 ALA A O 1
ATOM 1455 N N . TYR A 1 214 ? -6.662 -6.831 -7.111 1.00 95.25 214 TYR A N 1
ATOM 1456 C CA . TYR A 1 214 ? -7.562 -7.121 -6.011 1.00 95.25 214 TYR A CA 1
ATOM 1457 C C . TYR A 1 214 ? -6.811 -7.799 -4.875 1.00 95.25 214 TYR A C 1
ATOM 1459 O O . TYR A 1 214 ? -6.052 -8.738 -5.096 1.00 95.25 214 TYR A O 1
ATOM 1467 N N . VAL A 1 215 ? -7.094 -7.375 -3.651 1.00 96.56 215 VAL A N 1
ATOM 1468 C CA . VAL A 1 215 ? -6.712 -8.074 -2.422 1.00 96.56 215 VAL A CA 1
ATOM 1469 C C . VAL A 1 215 ? -7.954 -8.379 -1.604 1.00 96.56 215 VAL A C 1
ATOM 1471 O O . VAL A 1 215 ? -8.965 -7.688 -1.712 1.00 96.56 215 VAL A O 1
ATOM 1474 N N . THR A 1 216 ? -7.891 -9.401 -0.760 1.00 97.56 216 THR A N 1
ATOM 1475 C CA . THR A 1 216 ? -8.919 -9.600 0.265 1.00 97.56 216 THR A CA 1
ATOM 1476 C C . THR A 1 216 ? -8.623 -8.670 1.433 1.00 97.56 216 THR A C 1
ATOM 1478 O O . THR A 1 216 ? -7.551 -8.760 2.030 1.00 97.56 216 THR A O 1
ATOM 1481 N N . CYS A 1 217 ? -9.562 -7.786 1.761 1.00 96.94 217 CYS A N 1
ATOM 1482 C CA . CYS A 1 217 ? -9.423 -6.875 2.890 1.00 96.94 217 CYS A CA 1
ATOM 1483 C C . CYS A 1 217 ? -9.292 -7.663 4.213 1.00 96.94 217 CYS A C 1
ATOM 1485 O O . CYS A 1 217 ? -10.120 -8.550 4.467 1.00 96.94 217 CYS A O 1
ATOM 1487 N N . PRO A 1 218 ? -8.298 -7.356 5.066 1.00 95.81 218 PRO A N 1
ATOM 1488 C CA . PRO A 1 218 ? -8.139 -7.998 6.368 1.00 95.81 218 PRO A CA 1
ATOM 1489 C C . PRO A 1 218 ? -9.324 -7.750 7.308 1.00 95.81 218 PRO A C 1
ATOM 1491 O O . PRO A 1 218 ? -10.136 -6.845 7.103 1.00 95.81 218 PRO A O 1
ATOM 1494 N N . ALA A 1 219 ? -9.395 -8.531 8.389 1.00 93.81 219 ALA A N 1
ATOM 1495 C CA . ALA A 1 219 ? -10.428 -8.383 9.417 1.00 93.81 219 ALA A CA 1
ATOM 1496 C C . ALA A 1 219 ? -10.431 -6.991 10.078 1.00 93.81 219 ALA A C 1
ATOM 1498 O O . ALA A 1 219 ? -11.483 -6.522 10.503 1.00 93.81 219 ALA A O 1
ATOM 1499 N N . SER A 1 220 ? -9.277 -6.320 10.118 1.00 93.06 220 SER A N 1
ATOM 1500 C CA . SER A 1 220 ? -9.123 -4.953 10.630 1.00 93.06 220 SER A CA 1
ATOM 1501 C C . SER A 1 220 ? -9.818 -3.883 9.786 1.00 93.06 220 SER A C 1
ATOM 1503 O O . SER A 1 220 ? -10.017 -2.769 10.264 1.00 93.06 220 SER A O 1
ATOM 1505 N N . GLY A 1 221 ? -10.174 -4.182 8.531 1.00 94.88 221 GLY A N 1
ATOM 1506 C CA . GLY A 1 221 ? -10.736 -3.193 7.611 1.00 94.88 221 GLY A CA 1
ATOM 1507 C C . GLY A 1 221 ? -9.715 -2.173 7.101 1.00 94.88 221 GLY A C 1
ATOM 1508 O O . GLY A 1 221 ? -10.105 -1.110 6.617 1.00 94.88 221 GLY A O 1
ATOM 1509 N N . GLN A 1 222 ? -8.417 -2.459 7.227 1.00 95.62 222 GLN A N 1
ATOM 1510 C CA . GLN A 1 222 ? -7.344 -1.562 6.806 1.00 95.62 222 GLN A CA 1
ATOM 1511 C C . GLN A 1 222 ? -6.279 -2.296 5.995 1.00 95.62 222 GLN A C 1
ATOM 1513 O O . GLN A 1 222 ? -5.987 -3.469 6.233 1.00 95.62 222 GLN A O 1
ATOM 1518 N N . ILE A 1 223 ? -5.702 -1.575 5.037 1.00 96.06 223 ILE A N 1
ATOM 1519 C CA . ILE A 1 223 ? -4.517 -1.987 4.285 1.00 96.06 223 ILE A CA 1
ATOM 1520 C C . ILE A 1 223 ? -3.526 -0.829 4.220 1.00 96.06 223 ILE A C 1
ATOM 1522 O O . ILE A 1 223 ? -3.920 0.320 4.018 1.00 96.06 223 ILE A 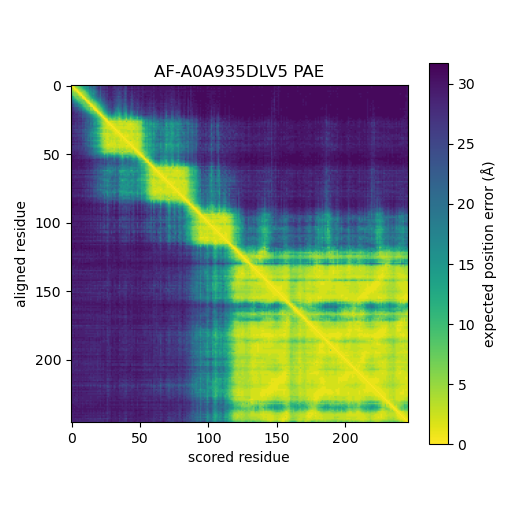O 1
ATOM 1526 N N . HIS A 1 224 ? -2.238 -1.127 4.324 1.00 94.44 224 HIS A N 1
ATOM 1527 C CA . HIS A 1 224 ? -1.173 -0.146 4.163 1.00 94.44 224 HIS A CA 1
ATOM 1528 C C . HIS A 1 224 ? -0.448 -0.397 2.848 1.00 94.44 224 HIS A C 1
ATOM 1530 O O . HIS A 1 224 ? 0.061 -1.489 2.596 1.00 94.44 224 HIS A O 1
ATOM 1536 N N . VAL A 1 225 ? -0.431 0.601 1.972 1.00 95.25 225 VAL A N 1
ATOM 1537 C CA . VAL A 1 225 ? 0.145 0.468 0.635 1.00 95.25 225 VAL A CA 1
ATOM 1538 C C . VAL A 1 225 ? 1.513 1.118 0.618 1.00 95.25 225 VAL A C 1
ATOM 1540 O O . VAL A 1 225 ? 1.628 2.314 0.848 1.00 95.25 225 VAL A O 1
ATOM 1543 N N . LEU A 1 226 ? 2.541 0.345 0.293 1.00 94.31 226 LEU A N 1
ATOM 1544 C CA . LEU A 1 226 ? 3.877 0.834 -0.025 1.00 94.31 226 LEU A CA 1
ATOM 1545 C C . LEU A 1 226 ? 4.021 0.942 -1.543 1.00 94.31 226 LEU A C 1
ATOM 1547 O O . LEU A 1 226 ? 3.458 0.140 -2.290 1.00 94.31 226 LEU A O 1
ATOM 1551 N N . THR A 1 227 ? 4.792 1.919 -2.008 1.00 93.62 227 THR A N 1
ATOM 1552 C CA . THR A 1 227 ? 5.056 2.120 -3.445 1.00 93.62 227 THR A CA 1
ATOM 1553 C C . THR A 1 227 ? 6.550 2.182 -3.703 1.00 93.62 227 THR A C 1
ATOM 1555 O O . THR A 1 227 ? 7.319 2.518 -2.809 1.00 93.62 227 THR A O 1
ATOM 1558 N N . GLY A 1 228 ? 7.005 1.837 -4.896 1.00 91.50 228 GLY A N 1
ATOM 1559 C CA . GLY A 1 228 ? 8.428 1.852 -5.213 1.00 91.50 228 GLY A CA 1
ATOM 1560 C C . GLY A 1 228 ? 8.673 1.929 -6.707 1.00 91.50 228 GLY A C 1
ATOM 1561 O O . GLY A 1 228 ? 7.760 1.743 -7.498 1.00 91.50 228 GLY A O 1
ATOM 1562 N N . ASP A 1 229 ? 9.917 2.201 -7.082 1.00 90.81 229 ASP A N 1
ATOM 1563 C CA . ASP A 1 229 ? 10.383 2.102 -8.470 1.00 90.81 229 ASP A CA 1
ATOM 1564 C C . ASP A 1 229 ? 10.531 0.606 -8.831 1.00 90.81 229 ASP A C 1
ATOM 1566 O O . ASP A 1 229 ? 11.044 -0.128 -7.986 1.00 90.81 229 ASP A O 1
ATOM 1570 N N . PHE A 1 230 ? 10.135 0.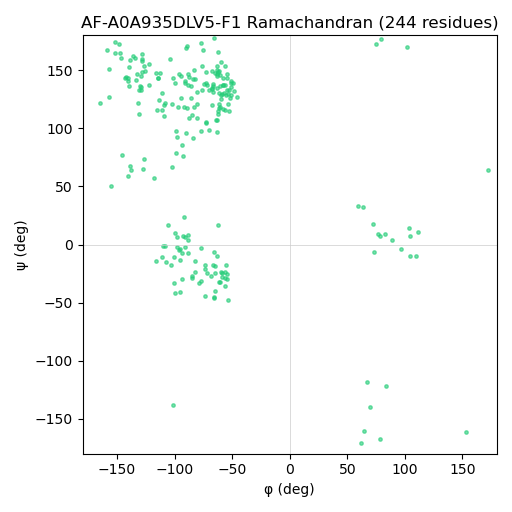112 -10.012 1.00 90.31 230 PHE A N 1
ATOM 1571 C CA . PHE A 1 230 ? 10.350 -1.307 -10.361 1.00 90.31 230 PHE A CA 1
ATOM 1572 C C . PHE A 1 230 ? 11.820 -1.700 -10.190 1.00 90.31 230 PHE A C 1
ATOM 1574 O O . PHE A 1 230 ? 12.116 -2.659 -9.477 1.00 90.31 230 PHE A O 1
ATOM 1581 N N . ASP A 1 231 ? 12.743 -0.886 -10.709 1.00 87.69 231 ASP A N 1
ATOM 1582 C CA . ASP A 1 231 ? 14.176 -0.977 -10.428 1.00 87.69 231 ASP A CA 1
ATOM 1583 C C . ASP A 1 231 ? 14.637 0.203 -9.558 1.00 87.69 231 ASP A C 1
ATOM 1585 O O . ASP A 1 231 ? 14.698 1.352 -10.000 1.00 87.69 231 ASP A O 1
ATOM 1589 N N . SER A 1 232 ? 14.993 -0.072 -8.298 1.00 79.38 232 SER A N 1
ATOM 1590 C CA . SER A 1 232 ? 15.430 0.965 -7.347 1.00 79.38 232 SER A CA 1
ATOM 1591 C C . SER A 1 232 ? 16.739 1.660 -7.726 1.00 79.38 232 SER A C 1
ATOM 1593 O O . SER A 1 232 ? 17.028 2.732 -7.191 1.00 79.38 232 SER A O 1
ATOM 1595 N N . ASN A 1 233 ? 17.543 1.063 -8.606 1.00 77.44 233 ASN A N 1
ATOM 1596 C CA . ASN A 1 233 ? 18.860 1.571 -8.975 1.00 77.44 233 ASN A CA 1
ATOM 1597 C C . ASN A 1 233 ? 18.855 2.312 -10.320 1.00 77.44 233 ASN A C 1
ATOM 1599 O O . ASN A 1 233 ? 19.830 2.996 -10.636 1.00 77.44 233 ASN A O 1
ATOM 1603 N N . GLN A 1 234 ? 17.772 2.230 -11.098 1.00 77.06 234 GLN A N 1
ATOM 1604 C CA . GLN A 1 234 ? 17.657 2.894 -12.397 1.00 77.06 234 GLN A CA 1
ATOM 1605 C C . GLN A 1 234 ? 16.874 4.203 -12.278 1.00 77.06 234 GLN A C 1
ATOM 1607 O O . GLN A 1 234 ? 15.647 4.246 -12.322 1.00 77.06 234 GLN A O 1
ATOM 1612 N N . ALA A 1 235 ? 17.599 5.323 -12.185 1.00 71.19 235 ALA A N 1
ATOM 1613 C CA . ALA A 1 235 ? 16.989 6.650 -12.066 1.00 71.19 235 ALA A CA 1
ATOM 1614 C C . ALA A 1 235 ? 16.057 7.016 -13.242 1.00 71.19 235 ALA A C 1
ATOM 1616 O O . ALA A 1 235 ? 15.164 7.844 -13.076 1.00 71.19 235 ALA A O 1
ATOM 1617 N N . THR A 1 236 ? 16.258 6.407 -14.412 1.00 69.31 236 THR A N 1
ATOM 1618 C CA . THR A 1 236 ? 15.449 6.597 -15.626 1.00 69.31 236 THR A CA 1
ATOM 1619 C C . THR A 1 236 ? 14.161 5.772 -15.644 1.00 69.31 236 THR A C 1
ATOM 1621 O O . THR A 1 236 ? 13.282 6.070 -16.446 1.00 69.31 236 THR A O 1
ATOM 1624 N N . GLN A 1 237 ? 14.032 4.776 -14.763 1.00 71.81 237 GLN A N 1
ATOM 1625 C CA . GLN A 1 237 ? 12.847 3.922 -14.606 1.00 71.81 237 GLN A CA 1
ATOM 1626 C C . GLN A 1 237 ? 12.059 4.271 -13.337 1.00 71.81 237 GLN A C 1
ATOM 1628 O O . GLN A 1 237 ? 11.239 3.491 -12.867 1.00 71.81 237 GLN A O 1
ATOM 1633 N N . ARG A 1 238 ? 12.305 5.453 -12.756 1.00 82.31 238 ARG A N 1
ATOM 1634 C CA . ARG A 1 238 ? 11.589 5.886 -11.557 1.00 82.31 238 ARG A CA 1
ATOM 1635 C C . ARG A 1 238 ? 10.094 5.965 -11.823 1.00 82.31 238 ARG A C 1
ATOM 1637 O O . ARG A 1 238 ? 9.654 6.619 -12.770 1.00 82.31 238 ARG A O 1
ATOM 1644 N N . GLY A 1 239 ? 9.341 5.322 -10.947 1.00 86.25 239 GLY A N 1
ATOM 1645 C CA . GLY A 1 239 ? 7.897 5.249 -10.984 1.00 86.25 239 GLY A CA 1
ATOM 1646 C C . GLY A 1 239 ? 7.289 5.971 -9.793 1.00 86.25 239 GLY A C 1
ATOM 1647 O O . GLY A 1 239 ? 7.809 5.933 -8.678 1.00 86.25 239 GLY A O 1
ATOM 1648 N N . THR A 1 240 ? 6.154 6.626 -10.007 1.00 89.12 240 THR A N 1
ATOM 1649 C CA . THR A 1 240 ? 5.318 7.113 -8.908 1.00 89.12 240 THR A CA 1
ATOM 1650 C C . THR A 1 240 ? 3.935 6.512 -9.025 1.00 89.12 240 THR A C 1
ATOM 1652 O O . THR A 1 240 ? 3.378 6.433 -10.115 1.00 89.12 240 THR A O 1
ATOM 1655 N N . CYS A 1 241 ? 3.388 6.088 -7.891 1.00 91.31 241 CYS A N 1
ATOM 1656 C CA . CYS A 1 241 ? 2.020 5.615 -7.766 1.00 91.31 241 CYS A CA 1
ATOM 1657 C C . CYS A 1 241 ? 1.402 6.320 -6.555 1.00 91.31 241 CYS A C 1
ATOM 1659 O O . CYS A 1 241 ? 1.925 6.240 -5.447 1.00 91.31 241 CYS A O 1
ATOM 1661 N N . THR A 1 242 ? 0.310 7.044 -6.784 1.00 92.25 242 THR A N 1
ATOM 1662 C CA . THR A 1 242 ? 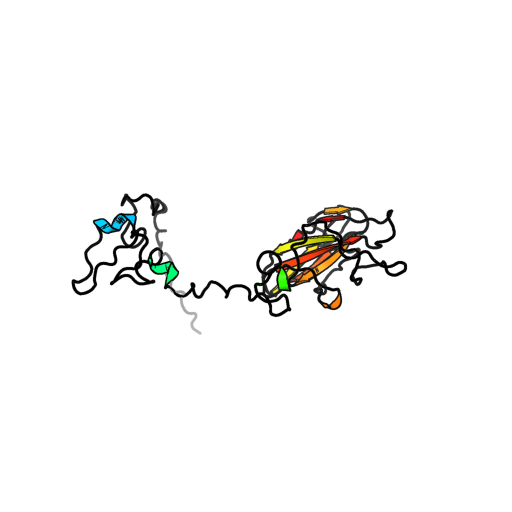-0.587 7.562 -5.749 1.00 92.25 242 THR A CA 1
ATOM 1663 C C . THR A 1 242 ? -1.763 6.594 -5.654 1.00 92.25 242 THR A C 1
ATOM 1665 O O . THR A 1 242 ? -2.695 6.714 -6.458 1.00 92.25 242 THR A O 1
ATOM 1668 N N . PRO A 1 243 ? -1.705 5.589 -4.762 1.00 92.06 243 PRO A N 1
ATOM 1669 C CA . PRO A 1 243 ? -2.659 4.492 -4.770 1.00 92.06 243 PRO A CA 1
ATOM 1670 C C . PRO A 1 243 ? -4.027 4.938 -4.262 1.00 92.06 243 PRO A C 1
ATOM 1672 O O . PRO A 1 243 ? -4.143 5.785 -3.378 1.00 92.06 243 PRO A O 1
ATOM 1675 N N . ALA A 1 244 ? -5.063 4.311 -4.805 1.00 91.19 244 ALA A N 1
ATOM 1676 C CA . ALA A 1 244 ? -6.428 4.400 -4.309 1.00 91.19 244 ALA A CA 1
ATOM 1677 C C . ALA A 1 244 ? -7.007 2.993 -4.119 1.00 91.19 244 ALA A C 1
ATOM 1679 O O . ALA A 1 244 ? -6.516 2.032 -4.718 1.00 91.19 244 ALA A O 1
ATOM 1680 N N . ALA A 1 245 ? -8.055 2.887 -3.298 1.00 90.50 245 ALA A N 1
ATOM 1681 C CA . ALA A 1 245 ? -8.796 1.649 -3.084 1.00 90.50 245 ALA A CA 1
ATOM 1682 C C . ALA A 1 245 ? -10.306 1.850 -3.274 1.00 90.50 245 ALA A C 1
ATOM 1684 O O . ALA A 1 245 ? -10.818 2.941 -3.012 1.00 90.50 245 ALA A O 1
ATOM 1685 N N . ARG A 1 246 ? -11.004 0.804 -3.738 1.00 85.94 246 ARG A N 1
ATOM 1686 C CA . ARG A 1 246 ? -12.470 0.751 -3.879 1.00 85.94 246 ARG A CA 1
ATOM 1687 C C . ARG A 1 246 ? -13.023 -0.666 -3.738 1.00 85.94 246 ARG A C 1
ATOM 1689 O O . ARG A 1 246 ? -12.275 -1.631 -4.029 1.00 85.94 246 ARG A O 1
#

Foldseek 3Di:
DDDDDDDDDDPDPPPPDDDPDQPQPPEDPLAQDRNRDCVRHVLNCVVPDDDDPPPQDPANEDPLAQDVRDDCVRHVRNCVVVDDDPPPPPPQDDEDPLAQDDPHEQVRHCRNHNHDDDFFDFAAADDPPDFADDQDQGAKTFAFKDFADAQDWKKKWFADPQFDDPQRPPGFWHKDFQKFKFKAADGHDDHSVRTFDFPDFARACRGHSIGMGIGRHHPNRMITMIMGFRGSVDPRRGMDTNMDMD

pLDDT: mean 77.57, std 14.18, range [45.12, 97.56]

Mean predicted aligned error: 18.82 Å

Secondary structure (DSSP, 8-state):
-PPPPPPP-------PPPPS-------SSSS--TT--TTT-TTTTTTTSPPPPTTS----TTSSS--TT--TTT-TTTTTTTSPPPTTSPPPP-TTSSS--TT--TTT-HHHH-----TT-B-SPPPTT---STT-SSS-EEEEEEE--TTSEEEEE---TT--STTTSS--SEEESSEEEEEEETTS---TTTSPPPSEEESSSSSSSS-EEEEEPPTTSEEEEEEEESSTT-GGG--EEE-EE-

Solvent-accessible surface area (backbone atoms only — not comparable to full-atom values): 14368 Å² total; per-residue (Å²): 135,90,78,84,77,85,76,89,73,90,87,75,81,82,72,78,74,77,81,90,77,71,65,76,60,75,69,82,78,70,60,66,50,96,67,49,37,67,86,79,22,41,82,28,24,56,89,76,48,79,79,71,72,95,84,58,63,80,57,75,67,81,79,69,59,66,50,95,58,48,38,60,90,78,22,40,81,27,22,50,92,78,39,78,77,60,93,86,57,74,76,75,55,76,70,75,77,72,62,63,52,92,79,42,36,34,90,76,19,35,87,32,48,36,73,70,74,58,71,68,44,69,46,61,71,53,60,92,96,59,51,63,54,59,70,52,84,42,38,34,25,39,49,51,69,44,76,48,59,53,70,35,78,31,39,38,27,15,15,27,100,75,25,74,56,77,84,14,44,80,67,42,44,39,40,47,64,30,16,18,36,42,44,12,58,33,81,41,91,62,48,49,91,62,33,60,64,58,81,42,69,30,43,53,50,49,13,55,43,16,16,20,23,27,31,68,27,34,86,81,22,24,32,14,34,33,28,25,30,30,33,68,81,40,83,90,41,51,24,46,57,48,68,39,71,92